Protein AF-A0A933NT75-F1 (afdb_monomer)

Nearest PDB structures (foldseek):
  6jm4-assembly2_D  TM=3.885E-01  e=1.418E+00  Homo sapiens
  6jm4-assembly1_A  TM=4.657E-01  e=5.102E+00  Homo sapiens
  7pub-assembly1_Cv  TM=2.374E-01  e=8.309E+00  Trypanosoma brucei brucei

Radius of gyration: 26.3 Å; Cα contacts (8 Å, |Δi|>4): 299; chains: 1; bounding box: 73×87×49 Å

Structure (mmCIF, N/CA/C/O backbone):
data_AF-A0A933NT75-F1
#
_entry.id   AF-A0A933NT75-F1
#
loop_
_atom_site.group_PDB
_atom_site.id
_atom_site.type_symbol
_atom_site.label_atom_id
_atom_site.label_alt_id
_atom_site.label_comp_id
_atom_site.label_asym_id
_atom_site.label_entity_id
_atom_site.label_seq_id
_atom_site.pdbx_PDB_ins_code
_atom_site.Cartn_x
_atom_site.Cartn_y
_atom_site.Cartn_z
_atom_site.occupancy
_atom_site.B_iso_or_equiv
_atom_site.auth_seq_id
_atom_site.auth_comp_id
_atom_site.auth_asym_id
_atom_site.auth_atom_id
_atom_site.pdbx_PDB_model_num
ATOM 1 N N . MET A 1 1 ? 6.850 37.555 -4.064 1.00 47.62 1 MET A N 1
ATOM 2 C CA . MET A 1 1 ? 5.989 37.705 -5.260 1.00 47.62 1 MET A CA 1
ATOM 3 C C . MET A 1 1 ? 6.692 37.072 -6.458 1.00 47.62 1 MET A C 1
ATOM 5 O O . MET A 1 1 ? 7.455 37.782 -7.092 1.00 47.62 1 MET A O 1
ATOM 9 N N . ALA A 1 2 ? 6.513 35.765 -6.709 1.00 51.69 2 ALA A N 1
ATOM 10 C CA . ALA A 1 2 ? 6.815 35.093 -7.996 1.00 51.69 2 ALA A CA 1
ATOM 11 C C . ALA A 1 2 ? 6.446 33.582 -8.007 1.00 51.69 2 ALA A C 1
ATOM 13 O O . ALA A 1 2 ? 7.071 32.813 -8.723 1.00 51.69 2 ALA A O 1
ATOM 14 N N . GLU A 1 3 ? 5.472 33.117 -7.212 1.00 50.66 3 GLU A N 1
ATOM 15 C CA . GLU A 1 3 ? 5.180 31.668 -7.097 1.00 50.66 3 GLU A CA 1
ATOM 16 C C . GLU A 1 3 ? 3.971 31.210 -7.937 1.00 50.66 3 GLU A C 1
ATOM 18 O O . GLU A 1 3 ? 3.755 30.022 -8.123 1.00 50.66 3 GLU A O 1
ATOM 23 N N . HIS A 1 4 ? 3.205 32.145 -8.513 1.00 52.88 4 HIS A N 1
ATOM 24 C CA . HIS A 1 4 ? 1.992 31.826 -9.284 1.00 52.88 4 HIS A CA 1
ATOM 25 C C . HIS A 1 4 ? 2.248 31.486 -10.771 1.00 52.88 4 HIS A C 1
ATOM 27 O O . HIS A 1 4 ? 1.366 30.943 -11.421 1.00 52.88 4 HIS A O 1
ATOM 33 N N . ASP A 1 5 ? 3.445 31.750 -11.311 1.00 65.62 5 ASP A N 1
ATOM 34 C CA . ASP A 1 5 ? 3.754 31.588 -12.752 1.00 65.62 5 ASP A CA 1
ATOM 35 C C . ASP A 1 5 ? 4.069 30.128 -13.148 1.00 65.62 5 ASP A C 1
ATOM 37 O O . ASP A 1 5 ? 3.905 29.707 -14.293 1.00 65.62 5 ASP A O 1
ATOM 41 N N . LEU A 1 6 ? 4.509 29.306 -12.192 1.00 63.06 6 LEU A N 1
ATOM 42 C CA . LEU A 1 6 ? 4.936 27.931 -12.473 1.00 63.06 6 LEU A CA 1
ATOM 43 C C . LEU A 1 6 ? 3.741 26.989 -12.685 1.00 63.06 6 LEU A C 1
ATOM 45 O O . LEU A 1 6 ? 3.793 26.099 -13.533 1.00 63.06 6 LEU A O 1
ATOM 49 N N . PHE A 1 7 ? 2.642 27.234 -11.969 1.00 57.09 7 PHE A N 1
ATOM 50 C CA . PHE A 1 7 ? 1.407 26.468 -12.117 1.00 57.09 7 PHE A CA 1
ATOM 51 C C . PHE A 1 7 ? 0.709 26.778 -13.451 1.00 57.09 7 PHE A C 1
ATOM 53 O O . PHE A 1 7 ? 0.237 25.871 -14.132 1.00 57.09 7 PHE A O 1
ATOM 60 N N . GLU A 1 8 ? 0.731 28.041 -13.882 1.00 65.69 8 GLU A N 1
ATOM 61 C CA . GLU A 1 8 ? 0.141 28.479 -15.154 1.00 65.69 8 GLU A CA 1
ATOM 62 C C . GLU A 1 8 ? 0.875 27.866 -16.365 1.00 65.69 8 GLU A C 1
ATOM 64 O O . GLU A 1 8 ? 0.249 27.421 -17.330 1.00 65.69 8 GLU A O 1
ATOM 69 N N . LYS A 1 9 ? 2.204 27.715 -16.270 1.00 65.44 9 LYS A N 1
ATOM 70 C CA . LYS A 1 9 ? 3.022 27.020 -17.280 1.00 65.44 9 LYS A CA 1
ATOM 71 C C . LYS A 1 9 ? 2.776 25.511 -17.342 1.00 65.44 9 LYS A C 1
ATOM 73 O O . LYS A 1 9 ? 2.830 24.944 -18.433 1.00 65.44 9 LYS A O 1
ATOM 78 N N . LEU A 1 10 ? 2.484 24.863 -16.213 1.00 59.94 10 LEU A N 1
ATOM 79 C CA . LEU A 1 10 ? 2.148 23.434 -16.180 1.00 59.94 10 LEU A CA 1
ATOM 80 C C . LEU A 1 10 ? 0.765 23.158 -16.789 1.00 59.94 10 LEU A C 1
ATOM 82 O O . LEU A 1 10 ? 0.621 22.210 -17.562 1.00 59.94 10 LEU A O 1
ATOM 86 N N . VAL A 1 11 ? -0.220 24.021 -16.524 1.00 67.25 11 VAL A N 1
ATOM 87 C CA . VAL A 1 11 ? -1.565 23.925 -17.121 1.00 67.25 11 VAL A CA 1
ATOM 88 C C . VAL A 1 11 ? -1.525 24.144 -18.640 1.00 67.25 11 VAL A C 1
ATOM 90 O O . VAL A 1 11 ? -2.218 23.450 -19.381 1.00 67.25 11 VAL A O 1
ATOM 93 N N . ALA A 1 12 ? -0.676 25.055 -19.127 1.00 70.06 12 ALA A N 1
ATOM 94 C CA . ALA A 1 12 ? -0.522 25.305 -20.562 1.00 70.06 12 ALA A CA 1
ATOM 95 C C . ALA A 1 12 ? 0.205 24.171 -21.319 1.00 70.06 12 ALA A C 1
ATOM 97 O O . ALA A 1 12 ? -0.039 23.981 -22.511 1.00 70.06 12 ALA A O 1
ATOM 98 N N . ALA A 1 13 ? 1.092 23.424 -20.651 1.00 68.75 13 ALA A N 1
ATOM 99 C CA . ALA A 1 13 ? 1.881 22.352 -21.267 1.00 68.75 13 ALA A CA 1
ATOM 100 C C . ALA A 1 13 ? 1.134 21.008 -21.358 1.00 68.75 13 ALA A C 1
ATOM 102 O O . ALA A 1 13 ? 1.415 20.219 -22.260 1.00 68.75 13 ALA A O 1
ATOM 103 N N . SER A 1 14 ? 0.166 20.773 -20.468 1.00 48.50 14 SER A N 1
ATOM 104 C CA . SER A 1 14 ? -0.718 19.603 -20.485 1.00 48.50 14 SER A CA 1
ATOM 105 C C . SER A 1 14 ? -2.167 20.046 -20.296 1.00 48.50 14 SER A C 1
ATOM 107 O O . SER A 1 14 ? -2.682 19.971 -19.178 1.00 48.50 14 SER A O 1
ATOM 109 N N . PRO A 1 15 ? -2.863 20.489 -21.361 1.00 47.81 15 PRO A N 1
ATOM 110 C CA . PRO A 1 15 ? -4.305 20.632 -21.297 1.00 47.81 15 PRO A CA 1
ATOM 111 C C . PRO A 1 15 ? -4.893 19.234 -21.109 1.00 47.81 15 PRO A C 1
ATOM 113 O O . PRO A 1 15 ? -5.066 18.471 -22.062 1.00 47.81 15 PRO A O 1
ATOM 116 N N . VAL A 1 16 ? -5.172 18.873 -19.858 1.00 49.38 16 VAL A N 1
ATOM 117 C CA . VAL A 1 16 ? -6.016 17.726 -19.562 1.00 49.38 16 VAL A CA 1
ATOM 118 C C . VAL A 1 16 ? -7.368 18.098 -20.153 1.00 49.38 16 VAL A C 1
ATOM 120 O O . VAL A 1 16 ? -8.042 18.999 -19.660 1.00 49.38 16 VAL A O 1
ATOM 123 N N . ARG A 1 17 ? -7.734 17.471 -21.275 1.00 39.28 17 ARG A N 1
ATOM 124 C CA . ARG A 1 17 ? -9.127 17.427 -21.713 1.00 39.28 17 ARG A CA 1
ATOM 125 C C . ARG A 1 17 ? -9.868 16.707 -20.599 1.00 39.28 17 ARG A C 1
ATOM 127 O O . ARG A 1 17 ? -9.898 15.479 -20.560 1.00 39.28 17 ARG A O 1
ATOM 134 N N . TRP A 1 18 ? -10.387 17.477 -19.653 1.00 44.88 18 TRP A N 1
ATOM 135 C CA . TRP A 1 18 ? -11.446 17.039 -18.762 1.00 44.88 18 TRP A CA 1
ATOM 136 C C . TRP A 1 18 ? -12.491 16.329 -19.624 1.00 44.88 18 TRP A C 1
ATOM 138 O O . TRP A 1 18 ? -12.690 16.709 -20.777 1.00 44.88 18 TRP A O 1
ATOM 148 N N . LEU A 1 19 ? -13.082 15.268 -19.082 1.00 41.81 19 LEU A N 1
ATOM 149 C CA . LEU A 1 19 ? -14.193 14.519 -19.661 1.00 41.81 19 LEU A CA 1
ATOM 150 C C . LEU A 1 19 ? -15.329 15.478 -20.048 1.00 41.81 19 LEU A C 1
ATOM 152 O O . LEU A 1 19 ? -16.250 15.724 -19.275 1.00 41.81 19 LEU A O 1
ATOM 156 N N . GLU A 1 20 ? -15.217 16.063 -21.232 1.00 39.75 20 GLU A N 1
ATOM 157 C CA . GLU A 1 20 ? -16.236 16.885 -21.850 1.00 39.75 20 GLU A CA 1
ATOM 158 C C . GLU A 1 20 ? -17.285 15.943 -22.419 1.00 39.75 20 GLU A C 1
ATOM 160 O O . GLU A 1 20 ? -17.001 15.106 -23.280 1.00 39.75 20 GLU A O 1
ATOM 165 N N . GLU A 1 21 ? -18.490 16.125 -21.889 1.00 42.78 21 GLU A N 1
ATOM 166 C CA . GLU A 1 21 ? -19.746 15.555 -22.335 1.00 42.78 21 GLU A CA 1
ATOM 167 C C . GLU A 1 21 ? -19.803 14.021 -22.290 1.00 42.78 21 GLU A C 1
ATOM 169 O O . GLU A 1 21 ? -19.407 13.311 -23.219 1.00 42.78 21 GLU A O 1
ATOM 174 N N . SER A 1 22 ? -20.417 13.512 -21.220 1.00 47.12 22 SER A N 1
ATOM 175 C CA . SER A 1 22 ? -21.207 12.283 -21.259 1.00 47.12 22 SER A CA 1
ATOM 176 C C . SER A 1 22 ? -22.012 12.258 -22.560 1.00 47.12 22 SER A C 1
ATOM 178 O O . SER A 1 22 ? -23.032 12.934 -22.719 1.00 47.12 22 SER A O 1
ATOM 180 N N . ARG A 1 23 ? -21.506 11.516 -23.550 1.00 46.84 23 ARG A N 1
ATOM 181 C CA . ARG A 1 23 ? -22.171 11.387 -24.839 1.00 46.84 23 ARG A CA 1
ATOM 182 C C . ARG A 1 23 ? -23.520 10.744 -24.567 1.00 46.84 23 ARG A C 1
ATOM 184 O O . ARG A 1 23 ? -23.586 9.646 -24.025 1.00 46.84 23 ARG A O 1
ATOM 191 N N . LEU A 1 24 ? -24.582 11.391 -25.037 1.00 50.56 24 LEU A N 1
ATOM 192 C CA . LEU A 1 24 ? -25.979 10.928 -25.041 1.00 50.56 24 LEU A CA 1
ATOM 193 C C . LEU A 1 24 ? -26.214 9.513 -25.643 1.00 50.56 24 LEU A C 1
ATOM 195 O O . LEU A 1 24 ? -27.358 9.085 -25.751 1.00 50.56 24 LEU A O 1
ATOM 199 N N . GLY A 1 25 ? -25.164 8.783 -26.040 1.00 53.81 25 GLY A N 1
ATOM 200 C CA . GLY A 1 25 ? -25.204 7.390 -26.487 1.00 53.81 25 GLY A CA 1
ATOM 201 C C . GLY A 1 25 ? -24.804 6.349 -25.431 1.00 53.81 25 GLY A C 1
ATOM 202 O O . GLY A 1 25 ? -25.175 5.188 -25.596 1.00 53.81 25 GLY A O 1
ATOM 203 N N . ASP A 1 26 ? -24.115 6.722 -24.345 1.00 55.06 26 ASP A N 1
ATOM 204 C CA . ASP A 1 26 ? -23.636 5.739 -23.351 1.00 55.06 26 ASP A CA 1
ATOM 205 C C . ASP A 1 26 ? -24.779 5.186 -22.483 1.00 55.06 26 ASP A C 1
ATOM 207 O O . ASP A 1 26 ? -24.813 3.994 -22.176 1.00 55.06 26 ASP A O 1
ATOM 211 N N . GLU A 1 27 ? -25.794 6.007 -22.198 1.00 58.91 27 GLU A N 1
ATOM 212 C CA . GLU A 1 27 ? -27.030 5.582 -21.520 1.00 58.91 27 GLU A CA 1
ATOM 213 C C . GLU A 1 27 ? -27.815 4.549 -22.353 1.00 58.91 27 GLU A C 1
ATOM 215 O O . GLU A 1 27 ? -28.350 3.580 -21.816 1.00 58.91 27 GLU A O 1
ATOM 220 N N . GLN A 1 28 ? -27.853 4.706 -23.683 1.00 58.94 28 GLN A N 1
ATOM 221 C CA . GLN A 1 28 ? -28.548 3.766 -24.576 1.00 58.94 28 GLN A CA 1
ATOM 222 C C . GLN A 1 28 ? -27.790 2.442 -24.711 1.00 58.94 28 GLN A C 1
ATOM 224 O O . GLN A 1 28 ? -28.406 1.383 -24.846 1.00 58.94 28 GLN A O 1
ATOM 229 N N . LEU A 1 29 ? -26.459 2.485 -24.630 1.00 64.12 29 LEU A N 1
ATOM 230 C CA . LEU A 1 29 ? -25.616 1.295 -24.677 1.00 64.12 29 LEU A CA 1
ATOM 231 C C . LEU A 1 29 ? -25.731 0.493 -23.369 1.00 64.12 29 LEU A C 1
ATOM 233 O O . LEU A 1 29 ? -25.902 -0.727 -23.418 1.00 64.12 29 LEU A O 1
ATOM 237 N N . LEU A 1 30 ? -25.782 1.176 -22.219 1.00 64.06 30 LEU A N 1
ATOM 238 C CA . LEU A 1 30 ? -26.095 0.574 -20.916 1.00 64.06 30 LEU A CA 1
ATOM 239 C C . LEU A 1 30 ? -27.516 -0.007 -20.864 1.00 64.06 30 LEU A C 1
ATOM 241 O O . LEU A 1 30 ? -27.688 -1.142 -20.418 1.00 64.06 30 LEU A O 1
ATOM 245 N N . ALA A 1 31 ? -28.520 0.704 -21.387 1.00 67.62 31 ALA A N 1
ATOM 246 C CA . ALA A 1 31 ? -29.886 0.183 -21.484 1.00 67.62 31 ALA A CA 1
ATOM 247 C C . ALA A 1 31 ? -29.956 -1.079 -22.364 1.00 67.62 31 ALA A C 1
ATOM 249 O O . ALA A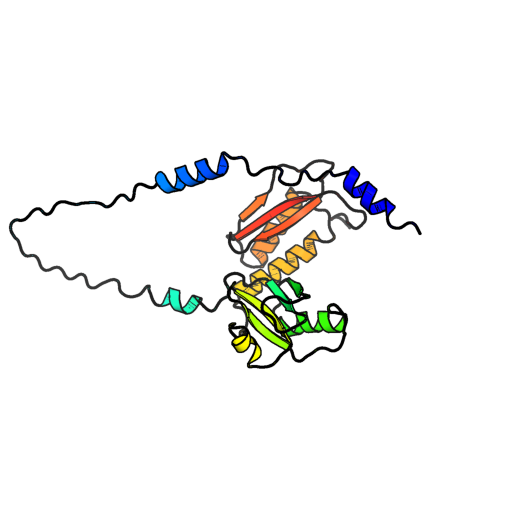 1 31 ? -30.594 -2.062 -21.984 1.00 67.62 31 ALA A O 1
ATOM 250 N N . SER A 1 32 ? -29.222 -1.104 -23.483 1.00 65.00 32 SER A N 1
ATOM 251 C CA . SER A 1 32 ? -29.163 -2.281 -24.356 1.00 65.00 32 SER A CA 1
ATOM 252 C C . SER A 1 32 ? -28.495 -3.489 -23.685 1.00 65.00 32 SER A C 1
ATOM 254 O O . SER A 1 32 ? -28.933 -4.619 -23.883 1.00 65.00 32 SER A O 1
ATOM 256 N N . LEU A 1 33 ? -27.488 -3.283 -22.830 1.00 61.47 33 LEU A N 1
ATOM 257 C CA . LEU A 1 33 ? -26.833 -4.371 -22.092 1.00 61.47 33 LEU A CA 1
ATOM 258 C C . LEU A 1 33 ? -27.725 -4.950 -20.984 1.00 61.47 33 LEU A C 1
ATOM 260 O O . LEU A 1 33 ? -27.658 -6.150 -20.716 1.00 61.47 33 LEU A O 1
ATOM 264 N N . ILE A 1 34 ? -28.592 -4.130 -20.383 1.00 69.06 34 ILE A N 1
ATOM 265 C CA . ILE A 1 34 ? -29.546 -4.574 -19.356 1.00 69.06 34 ILE A CA 1
ATOM 266 C C . ILE A 1 34 ? -30.739 -5.306 -19.993 1.00 69.06 34 ILE A C 1
ATOM 268 O O . ILE A 1 34 ? -31.174 -6.333 -19.468 1.00 69.06 34 ILE A O 1
ATOM 272 N N . GLU A 1 35 ? -31.241 -4.847 -21.145 1.00 61.34 35 GLU A N 1
ATOM 273 C CA . GLU A 1 35 ? -32.355 -5.510 -21.843 1.00 61.34 35 GLU A CA 1
ATOM 274 C C . GLU A 1 35 ? -31.943 -6.793 -22.583 1.00 61.34 35 GLU A C 1
ATOM 276 O O . GLU A 1 35 ? -32.755 -7.712 -22.709 1.00 61.34 35 GLU A O 1
ATOM 281 N N . THR A 1 36 ? -30.685 -6.923 -23.021 1.00 51.81 36 THR A N 1
ATOM 282 C CA . THR A 1 36 ? -30.222 -8.103 -23.784 1.00 51.81 36 THR A CA 1
ATOM 283 C C . THR A 1 36 ? -29.783 -9.273 -22.891 1.00 51.81 36 THR A C 1
ATOM 285 O O . THR A 1 36 ? -29.026 -10.141 -23.321 1.00 51.81 36 THR A O 1
ATOM 288 N N . SER A 1 37 ? -30.277 -9.353 -21.652 1.00 46.06 37 SER A N 1
ATOM 289 C CA . SER A 1 37 ? -30.091 -10.528 -20.794 1.00 46.06 37 SER A CA 1
ATOM 290 C C . SER A 1 37 ? -31.315 -11.453 -20.879 1.00 46.06 37 SER A C 1
ATOM 292 O O . SER A 1 37 ? -32.276 -11.289 -20.122 1.00 46.06 37 SER A O 1
ATOM 294 N N . PRO A 1 38 ? -31.344 -12.460 -21.776 1.00 44.62 38 PRO A N 1
ATOM 295 C CA . PRO A 1 38 ? -32.356 -13.495 -21.694 1.00 44.62 38 PRO A CA 1
ATOM 296 C C . PRO A 1 38 ? -32.065 -14.359 -20.465 1.00 44.62 38 PRO A C 1
ATOM 298 O O . PRO A 1 38 ? -31.209 -15.247 -20.485 1.00 44.62 38 PRO A O 1
ATOM 301 N N . ALA A 1 39 ? -32.836 -14.131 -19.400 1.00 47.56 39 ALA A N 1
ATOM 302 C CA . ALA A 1 39 ? -33.027 -15.090 -18.324 1.00 47.56 39 ALA A CA 1
ATOM 303 C C . ALA A 1 39 ? -33.581 -16.393 -18.924 1.00 47.56 39 ALA A C 1
ATOM 305 O O . ALA A 1 39 ? -34.789 -16.599 -19.060 1.00 47.56 39 ALA A O 1
ATOM 306 N N . THR A 1 40 ? -32.677 -17.281 -19.331 1.00 43.56 40 THR A N 1
ATOM 307 C CA . THR A 1 40 ? -33.024 -18.607 -19.831 1.00 43.56 40 THR A CA 1
ATOM 308 C C . THR A 1 40 ? -33.400 -19.465 -18.631 1.00 43.56 40 THR A C 1
ATOM 310 O O . THR A 1 40 ? -32.568 -20.124 -18.018 1.00 43.56 40 THR A O 1
ATOM 313 N N . SER A 1 41 ? -34.681 -19.431 -18.269 1.00 51.19 41 SER A N 1
ATOM 314 C CA . SER A 1 41 ? -35.287 -20.432 -17.396 1.00 51.19 41 SER A CA 1
ATOM 315 C C . SER A 1 41 ? -35.526 -21.706 -18.215 1.00 51.19 41 SER A C 1
ATOM 317 O O . SER A 1 41 ? -36.302 -21.667 -19.178 1.00 51.19 41 SER A O 1
ATOM 319 N N . PRO A 1 42 ? -34.918 -22.857 -17.877 1.00 47.25 42 PRO A N 1
ATOM 320 C CA . PRO A 1 42 ? -35.304 -24.106 -18.505 1.00 47.25 42 PRO A CA 1
ATOM 321 C C . PRO A 1 42 ? -36.673 -24.542 -17.961 1.00 47.25 42 PRO A C 1
ATOM 323 O O . PRO A 1 42 ? -36.790 -25.178 -16.915 1.00 47.25 42 PRO A O 1
ATOM 326 N N . ARG A 1 43 ? -37.738 -24.235 -18.712 1.00 46.59 43 ARG A N 1
ATOM 327 C CA . ARG A 1 43 ? -39.030 -24.928 -18.600 1.00 46.59 43 ARG A CA 1
ATOM 328 C C . ARG A 1 43 ? -38.876 -26.342 -19.158 1.00 46.59 43 ARG A C 1
ATOM 330 O O . ARG A 1 43 ? -39.094 -26.567 -20.347 1.00 46.59 43 ARG A O 1
ATOM 337 N N . VAL A 1 44 ? -38.539 -27.306 -18.306 1.00 45.59 44 VAL A N 1
ATOM 338 C CA . VAL A 1 44 ? -38.636 -28.726 -18.670 1.00 45.59 44 VAL A CA 1
ATOM 339 C C . VAL A 1 44 ? -40.009 -29.259 -18.261 1.00 45.59 44 VAL A C 1
ATOM 341 O O . VAL A 1 44 ? -40.417 -29.214 -17.104 1.00 45.59 44 VAL A O 1
ATOM 344 N N . ARG A 1 45 ? -40.739 -29.708 -19.286 1.00 47.53 45 ARG A N 1
ATOM 345 C CA . ARG A 1 45 ? -42.096 -30.259 -19.277 1.00 47.53 45 ARG A CA 1
ATOM 346 C C . ARG A 1 45 ? -42.298 -31.345 -18.221 1.00 47.53 45 ARG A C 1
ATOM 348 O O . ARG A 1 45 ? -41.578 -32.338 -18.186 1.00 47.53 45 ARG A O 1
ATOM 355 N N . ALA A 1 46 ? -43.396 -31.223 -17.480 1.00 45.88 46 ALA A N 1
ATOM 356 C CA . ALA A 1 46 ? -43.983 -32.311 -16.716 1.00 45.88 46 ALA A CA 1
ATOM 357 C C . ALA A 1 46 ? -44.517 -33.400 -17.665 1.00 45.88 46 ALA A C 1
ATOM 359 O O . ALA A 1 46 ? -45.572 -33.231 -18.277 1.00 45.88 46 ALA A O 1
ATOM 360 N N . HIS A 1 47 ? -43.815 -34.533 -17.763 1.00 45.22 47 HIS A N 1
ATOM 361 C CA . HIS A 1 47 ? -44.368 -35.760 -18.331 1.00 45.22 47 HIS A CA 1
ATOM 362 C C . HIS A 1 47 ? -44.650 -36.762 -17.212 1.00 45.22 47 HIS A C 1
ATOM 364 O O . HIS A 1 47 ? -43.772 -37.410 -16.650 1.00 45.22 47 HIS A O 1
ATOM 370 N N . ARG A 1 48 ? -45.933 -36.862 -16.879 1.00 45.78 48 ARG A N 1
ATOM 371 C CA . ARG A 1 48 ? -46.507 -37.884 -16.009 1.00 45.78 48 ARG A CA 1
ATOM 372 C C . ARG A 1 48 ? -46.585 -39.186 -16.814 1.00 45.78 48 ARG A C 1
ATOM 374 O O . ARG A 1 48 ? -47.279 -39.178 -17.831 1.00 45.78 48 ARG A O 1
ATOM 381 N N . ARG A 1 49 ? -45.938 -40.270 -16.348 1.00 47.28 49 ARG A N 1
ATOM 382 C CA . ARG A 1 49 ? -46.515 -41.627 -16.148 1.00 47.28 49 ARG A CA 1
ATOM 383 C C . ARG A 1 49 ? -45.453 -42.733 -15.953 1.00 47.28 49 ARG A C 1
ATOM 385 O O . ARG A 1 49 ? -44.615 -42.954 -16.810 1.00 47.28 49 ARG A O 1
ATOM 392 N N . HIS A 1 50 ? -45.646 -43.460 -14.846 1.00 41.03 50 HIS A N 1
ATOM 393 C CA . HIS A 1 50 ? -45.352 -44.878 -14.578 1.00 41.03 50 HIS A CA 1
ATOM 394 C C . HIS A 1 50 ? -43.899 -45.394 -14.577 1.00 41.03 50 HIS A C 1
ATOM 396 O O . HIS A 1 50 ? -43.409 -45.933 -15.555 1.00 41.03 50 HIS A O 1
ATOM 402 N N . GLY A 1 51 ? -43.306 -45.367 -13.377 1.00 47.88 51 GLY A N 1
ATOM 403 C CA . GLY A 1 51 ? -43.048 -46.576 -12.582 1.00 47.88 51 GLY A CA 1
ATOM 404 C C . GLY A 1 51 ? -41.922 -47.513 -13.015 1.00 47.88 51 GLY A C 1
ATOM 405 O O . GLY A 1 51 ? -42.151 -48.371 -13.852 1.00 47.88 51 GLY A O 1
ATOM 406 N N . TRP A 1 52 ? -40.804 -47.485 -12.281 1.00 38.66 52 TRP A N 1
ATOM 407 C CA . TRP A 1 52 ? -40.252 -48.683 -11.638 1.00 38.66 52 TRP A CA 1
ATOM 408 C C . TRP A 1 52 ? -39.217 -48.316 -10.565 1.00 38.66 52 TRP A C 1
ATOM 410 O O . TRP A 1 52 ? -38.505 -47.322 -10.667 1.00 38.66 52 TRP A O 1
ATOM 420 N N . VAL A 1 53 ? -39.209 -49.122 -9.509 1.00 47.81 53 VAL A N 1
ATOM 421 C CA . VAL A 1 53 ? -38.381 -49.049 -8.302 1.00 47.81 53 VAL A CA 1
ATOM 422 C C . VAL A 1 53 ? -36.964 -49.515 -8.615 1.00 47.81 53 VAL A C 1
ATOM 424 O O . VAL A 1 53 ? -36.838 -50.653 -9.045 1.00 47.81 53 VAL A O 1
ATOM 427 N N . ILE A 1 54 ? -35.927 -48.729 -8.290 1.00 47.03 54 ILE A N 1
ATOM 428 C CA . ILE A 1 54 ? -34.639 -49.256 -7.799 1.00 47.03 54 ILE A CA 1
ATOM 429 C C . ILE A 1 54 ? -34.087 -48.295 -6.741 1.00 47.03 54 ILE A C 1
ATOM 431 O O . ILE A 1 54 ? -33.791 -47.132 -7.006 1.00 47.03 54 ILE A O 1
ATOM 435 N N . ALA A 1 55 ? -33.975 -48.824 -5.525 1.00 47.66 55 ALA A N 1
ATOM 436 C CA . ALA A 1 55 ? -33.234 -48.258 -4.416 1.00 47.66 55 ALA A CA 1
ATOM 437 C C . ALA A 1 55 ? -31.741 -48.174 -4.770 1.00 47.66 55 ALA A C 1
ATOM 439 O O . ALA A 1 55 ? -31.134 -49.171 -5.149 1.00 47.66 55 ALA A O 1
ATOM 440 N N . GLY A 1 56 ? -31.148 -46.995 -4.614 1.00 39.78 56 GLY A N 1
ATOM 441 C CA . GLY A 1 56 ? -29.714 -46.782 -4.759 1.00 39.78 56 GLY A CA 1
ATOM 442 C C . GLY A 1 56 ? -29.299 -45.664 -3.824 1.00 39.78 56 GLY A C 1
ATOM 443 O O . GLY A 1 56 ? -29.647 -44.509 -4.040 1.00 39.78 56 GLY A O 1
ATOM 444 N N . ALA A 1 57 ? -28.627 -46.032 -2.739 1.00 49.97 57 ALA A N 1
ATOM 445 C CA . ALA A 1 57 ? -28.085 -45.109 -1.764 1.00 49.97 57 ALA A CA 1
ATOM 446 C C . ALA A 1 57 ? -27.092 -44.146 -2.429 1.00 49.97 57 ALA A C 1
ATOM 448 O O . ALA A 1 57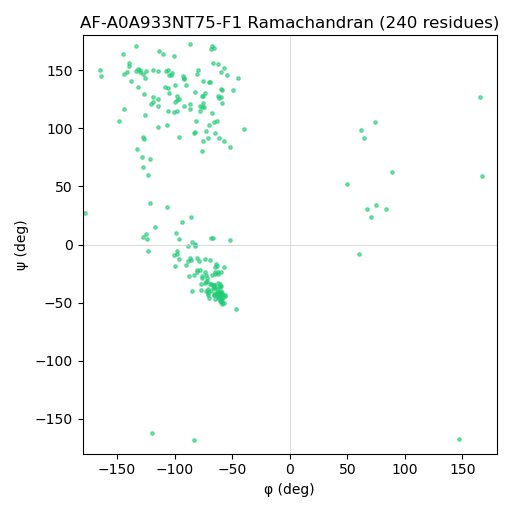 ? -26.071 -44.569 -2.962 1.00 49.97 57 ALA A O 1
ATOM 449 N N . SER A 1 58 ? -27.362 -42.849 -2.333 1.00 42.47 58 SER A N 1
ATOM 450 C CA . SER A 1 58 ? -26.374 -41.799 -2.569 1.00 42.47 58 SER A CA 1
ATOM 451 C C . SER A 1 58 ? -26.390 -40.858 -1.369 1.00 42.47 58 SER A C 1
ATOM 453 O O . SER A 1 58 ? -26.970 -39.776 -1.396 1.00 42.47 58 SER A O 1
ATOM 455 N N . VAL A 1 59 ? -25.794 -41.336 -0.273 1.00 51.28 59 VAL A N 1
ATOM 456 C CA . VAL A 1 59 ? -25.292 -40.481 0.804 1.00 51.28 59 VAL A CA 1
ATOM 457 C C . VAL A 1 59 ? -23.915 -40.020 0.358 1.00 51.28 59 VAL A C 1
ATOM 459 O O . VAL A 1 59 ? -22.944 -40.746 0.536 1.00 51.28 59 VAL A O 1
ATOM 462 N N . THR A 1 60 ? -23.830 -38.834 -0.231 1.00 50.31 60 THR A N 1
ATOM 463 C CA . THR A 1 60 ? -22.587 -38.061 -0.278 1.00 50.31 60 THR A CA 1
ATOM 464 C C . THR A 1 60 ? -22.881 -36.623 -0.681 1.00 50.31 60 THR A C 1
ATOM 466 O O . THR A 1 60 ? -23.798 -36.350 -1.446 1.00 50.31 60 THR A O 1
ATOM 469 N N . VAL A 1 61 ? -22.031 -35.728 -0.180 1.00 48.06 61 VAL A N 1
ATOM 470 C CA . VAL A 1 61 ? -21.986 -34.273 -0.390 1.00 48.06 61 VAL A CA 1
ATOM 471 C C . VAL A 1 61 ? -22.826 -33.444 0.585 1.00 48.06 61 VAL A C 1
ATOM 473 O O . VAL A 1 61 ? -23.685 -32.654 0.216 1.00 48.06 61 VAL A O 1
ATOM 476 N N . ILE A 1 62 ? -22.469 -33.529 1.864 1.00 50.31 62 ILE A N 1
ATOM 477 C CA . ILE A 1 62 ? -22.454 -32.342 2.724 1.00 50.31 62 ILE A CA 1
ATOM 478 C C . ILE A 1 62 ? -21.053 -32.296 3.321 1.00 50.31 62 ILE A C 1
ATOM 480 O O . ILE A 1 62 ? -20.718 -33.208 4.064 1.00 50.31 62 ILE A O 1
ATOM 484 N N . LEU A 1 63 ? -20.241 -31.304 2.926 1.00 44.22 63 LEU A N 1
ATOM 485 C CA . LEU A 1 63 ? -19.126 -30.694 3.685 1.00 44.22 63 LEU A CA 1
ATOM 486 C C . LEU A 1 63 ? -18.241 -29.822 2.765 1.00 44.22 63 LEU A C 1
ATOM 488 O O . LEU A 1 63 ? -17.045 -30.044 2.633 1.00 44.22 63 LEU A O 1
ATOM 492 N N . LEU A 1 64 ? -18.815 -28.799 2.124 1.00 47.16 64 LEU A N 1
ATOM 493 C CA . LEU A 1 64 ? -18.022 -27.703 1.529 1.00 47.16 64 LEU A CA 1
ATOM 494 C C . LEU A 1 64 ? -18.476 -26.305 1.985 1.00 47.16 64 LEU A C 1
ATOM 496 O O . LEU A 1 64 ? -17.950 -25.304 1.518 1.00 47.16 64 LEU A O 1
ATOM 500 N N . ALA A 1 65 ? -19.415 -26.206 2.933 1.00 44.06 65 ALA A N 1
ATOM 501 C CA . ALA A 1 65 ? -19.924 -24.912 3.401 1.00 44.06 65 ALA A CA 1
ATOM 502 C C . ALA A 1 65 ? -19.141 -24.319 4.590 1.00 44.06 65 ALA A C 1
ATOM 504 O O . ALA A 1 65 ? -19.230 -23.121 4.839 1.00 44.06 65 ALA A O 1
ATOM 505 N N . ALA A 1 66 ? -18.351 -25.120 5.317 1.00 43.12 66 ALA A N 1
ATOM 506 C CA . ALA A 1 66 ? -17.611 -24.631 6.487 1.00 43.12 66 ALA A CA 1
ATOM 507 C C . ALA A 1 66 ? -16.366 -23.804 6.110 1.00 43.12 66 ALA A C 1
ATOM 509 O O . ALA A 1 66 ? -15.996 -22.880 6.829 1.00 43.12 66 ALA A O 1
ATOM 510 N N . PHE A 1 67 ? -15.749 -24.081 4.957 1.00 43.31 67 PHE A N 1
ATOM 511 C CA . PHE A 1 67 ? -14.522 -23.397 4.529 1.00 43.31 67 PHE A CA 1
ATOM 512 C C . PHE A 1 67 ? -14.761 -21.942 4.087 1.00 43.31 67 PHE A C 1
ATOM 514 O O . PHE A 1 67 ? -13.870 -21.107 4.208 1.00 43.31 67 PHE A O 1
ATOM 521 N N . ALA A 1 68 ? -15.972 -21.621 3.620 1.00 42.25 68 ALA A N 1
ATOM 522 C CA . ALA A 1 68 ? -16.338 -20.270 3.190 1.00 42.25 68 ALA A CA 1
ATOM 523 C C . ALA A 1 68 ? -16.645 -19.319 4.361 1.00 42.25 68 ALA A C 1
ATOM 525 O O . ALA A 1 68 ? -16.562 -18.105 4.201 1.00 42.25 68 ALA A O 1
ATOM 526 N N . LEU A 1 69 ? -16.992 -19.848 5.540 1.00 44.12 69 LEU A N 1
ATOM 527 C CA . LEU A 1 69 ? -17.296 -19.031 6.719 1.00 44.12 69 LEU A CA 1
ATOM 528 C C . LEU A 1 69 ? -16.047 -18.695 7.544 1.00 44.12 69 LEU A C 1
ATOM 530 O O . LEU A 1 69 ? -16.013 -17.639 8.158 1.00 44.12 69 LEU A O 1
ATOM 534 N N . LEU A 1 70 ? -15.009 -19.537 7.502 1.00 46.78 70 LEU A N 1
ATOM 535 C CA . LEU A 1 70 ? -13.748 -19.319 8.229 1.00 46.78 70 LEU A CA 1
ATOM 536 C C . LEU A 1 70 ? -12.783 -18.339 7.536 1.00 46.78 70 LEU A C 1
ATOM 538 O O . LEU A 1 70 ? -11.814 -17.912 8.148 1.00 46.78 70 LEU A O 1
ATOM 542 N N . ARG A 1 71 ? -13.033 -17.969 6.271 1.00 45.78 71 ARG A N 1
ATOM 543 C CA . ARG A 1 71 ? -12.234 -16.979 5.519 1.00 45.78 71 ARG A CA 1
ATOM 544 C C . ARG A 1 71 ? -12.815 -15.560 5.533 1.00 45.78 71 ARG A C 1
ATOM 546 O O . ARG A 1 71 ? -12.281 -14.695 4.853 1.00 45.78 71 ARG A O 1
ATOM 553 N N . ARG A 1 72 ? -13.904 -15.307 6.269 1.00 46.34 72 ARG A N 1
ATOM 554 C CA . ARG A 1 72 ? -14.551 -13.981 6.303 1.00 46.34 72 ARG A CA 1
ATOM 555 C C . ARG A 1 72 ? -13.793 -12.918 7.100 1.00 46.34 72 ARG A C 1
ATOM 557 O O . ARG A 1 72 ? -14.125 -11.750 6.957 1.00 46.34 72 ARG A O 1
ATOM 564 N N . ASP A 1 73 ? -12.792 -13.311 7.883 1.00 45.91 73 ASP A N 1
ATOM 565 C CA . ASP A 1 73 ? -12.085 -12.388 8.779 1.00 45.91 73 ASP A CA 1
ATOM 566 C C . ASP A 1 73 ? -10.758 -11.861 8.204 1.00 45.91 73 ASP A C 1
ATOM 568 O O . ASP A 1 73 ? -10.136 -10.991 8.809 1.00 45.91 73 ASP A O 1
ATOM 572 N N . ALA A 1 74 ? -10.324 -12.355 7.037 1.00 46.81 74 ALA A N 1
ATOM 573 C CA . ALA A 1 74 ? -9.192 -11.780 6.316 1.00 46.81 74 ALA A CA 1
ATOM 574 C C . ALA A 1 74 ? -9.714 -10.634 5.429 1.00 46.81 74 ALA A C 1
ATOM 576 O O . ALA A 1 74 ? -10.601 -10.876 4.601 1.00 46.81 74 ALA A O 1
ATOM 577 N N . PRO A 1 75 ? -9.230 -9.391 5.599 1.00 49.38 75 PRO A N 1
ATOM 578 C CA . PRO A 1 75 ? -9.710 -8.268 4.811 1.00 49.38 75 PRO A CA 1
ATOM 579 C C . PRO A 1 75 ? -9.470 -8.546 3.316 1.00 49.38 75 PRO A C 1
ATOM 581 O O . PRO A 1 75 ? -8.361 -8.944 2.963 1.00 49.38 75 PRO A O 1
ATOM 584 N N . PRO A 1 76 ? -10.451 -8.337 2.414 1.00 48.03 76 PRO A N 1
ATOM 585 C CA . PRO A 1 76 ? -10.269 -8.541 0.970 1.00 48.03 76 PRO A CA 1
ATOM 586 C C . PRO A 1 76 ? -9.118 -7.710 0.379 1.00 48.03 76 PRO A C 1
ATOM 588 O O . PRO A 1 76 ? -8.589 -8.060 -0.672 1.00 48.03 76 PRO A O 1
ATOM 591 N N . LYS A 1 77 ? -8.695 -6.648 1.080 1.00 56.44 77 LYS A N 1
ATOM 592 C CA . LYS A 1 77 ? -7.535 -5.815 0.759 1.00 56.44 77 LYS A CA 1
ATOM 593 C C . LYS A 1 77 ? -6.544 -5.840 1.929 1.00 56.44 77 LYS A C 1
ATOM 595 O O . LYS A 1 77 ? -6.403 -4.836 2.626 1.00 56.44 77 LYS A O 1
ATOM 600 N N . PRO A 1 78 ? -5.802 -6.940 2.149 1.00 54.78 78 PRO A N 1
ATOM 601 C CA . PRO A 1 78 ? -4.940 -7.101 3.328 1.00 54.78 78 PRO A CA 1
ATOM 602 C C . PRO A 1 78 ? -3.721 -6.156 3.342 1.00 54.78 78 PRO A C 1
ATOM 604 O O . PRO A 1 78 ? -2.847 -6.271 4.193 1.00 54.78 78 PRO A O 1
ATOM 607 N N . ALA A 1 79 ? -3.622 -5.236 2.381 1.00 61.06 79 ALA A N 1
ATOM 608 C CA . ALA A 1 79 ? -2.355 -4.683 1.935 1.00 61.06 79 ALA A CA 1
ATOM 609 C C . ALA A 1 79 ? -2.253 -3.150 2.017 1.00 61.06 79 ALA A C 1
ATOM 611 O O . ALA A 1 79 ? -1.234 -2.599 1.593 1.00 61.06 79 ALA A O 1
ATOM 612 N N . HIS A 1 80 ? -3.257 -2.463 2.564 1.00 76.19 80 HIS A N 1
ATOM 613 C CA . HIS A 1 80 ? -3.212 -1.017 2.782 1.00 76.19 80 HIS A CA 1
ATOM 614 C C . HIS A 1 80 ? -3.527 -0.697 4.239 1.00 76.19 80 HIS A C 1
ATOM 616 O O . HIS A 1 80 ? -4.516 -1.183 4.794 1.00 76.19 80 HIS A O 1
ATOM 622 N N . ILE A 1 81 ? -2.663 0.111 4.847 1.00 89.44 81 ILE A N 1
ATOM 623 C CA . ILE A 1 81 ? -2.913 0.713 6.150 1.00 89.44 81 ILE A CA 1
ATOM 624 C C . ILE A 1 81 ? -3.259 2.167 5.882 1.00 89.44 81 ILE A C 1
ATOM 626 O O . ILE A 1 81 ? -2.526 2.847 5.170 1.00 89.44 81 ILE A O 1
ATOM 630 N N . SER A 1 82 ? -4.352 2.653 6.452 1.00 94.31 82 SER A N 1
ATOM 631 C CA . SER A 1 82 ? -4.666 4.078 6.422 1.00 94.31 82 SER A CA 1
ATOM 632 C C . SER A 1 82 ? -4.612 4.636 7.840 1.00 94.31 82 SER A C 1
ATOM 634 O O . SER A 1 82 ? -5.234 4.101 8.758 1.00 94.31 82 SER A O 1
ATOM 636 N N . CYS A 1 83 ? -3.814 5.679 8.036 1.00 96.50 83 CYS A N 1
ATOM 637 C CA . CYS A 1 83 ? -3.644 6.366 9.308 1.00 96.50 83 CYS A CA 1
ATOM 638 C C . CYS A 1 83 ? -4.504 7.631 9.300 1.00 96.50 83 CYS A C 1
ATOM 640 O O . CYS A 1 83 ? -4.333 8.474 8.421 1.00 96.50 83 CYS A O 1
ATOM 642 N N . TYR A 1 84 ? -5.409 7.772 10.266 1.00 97.06 84 TYR A N 1
ATOM 643 C CA . TYR A 1 84 ? -6.402 8.849 10.287 1.00 97.06 84 TYR A CA 1
ATOM 644 C C . TYR A 1 84 ? -5.994 9.925 11.299 1.00 97.06 84 TYR A C 1
ATOM 646 O O . TYR A 1 84 ? -5.461 9.600 12.368 1.00 97.06 84 TYR A O 1
ATOM 654 N N . SER A 1 85 ? -6.298 11.193 11.007 1.00 96.50 85 SER A N 1
ATOM 655 C CA . SER A 1 85 ? -6.141 12.288 11.976 1.00 96.50 85 SER A CA 1
ATOM 656 C C . SER A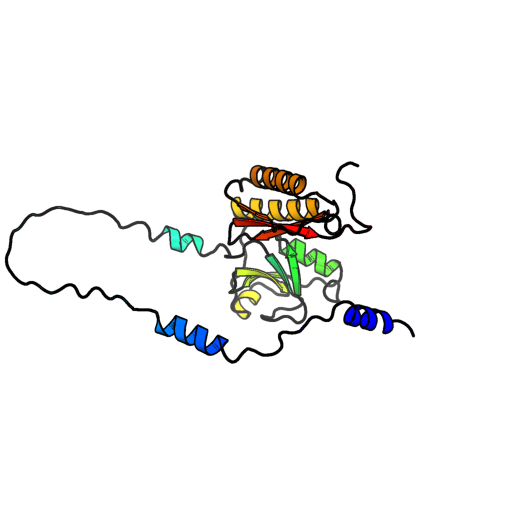 1 85 ? -7.205 12.279 13.079 1.00 96.50 85 SER A C 1
ATOM 658 O O . SER A 1 85 ? -6.946 12.762 14.181 1.00 96.50 85 SER A O 1
ATOM 660 N N . GLU A 1 86 ? -8.370 11.672 12.832 1.00 96.38 86 GLU A N 1
ATOM 661 C CA . GLU A 1 86 ? -9.475 11.566 13.789 1.00 96.38 86 GLU A CA 1
ATOM 662 C C . GLU A 1 86 ? -10.247 10.244 13.671 1.00 96.38 86 GLU A C 1
ATOM 664 O O . GLU A 1 86 ? -10.161 9.521 12.680 1.00 96.38 86 GLU A O 1
ATOM 669 N N . ALA A 1 87 ? -11.032 9.929 14.704 1.00 96.69 87 ALA A N 1
ATOM 670 C CA . ALA A 1 87 ? -11.991 8.830 14.678 1.00 96.69 87 ALA A CA 1
ATOM 671 C C . ALA A 1 87 ? -13.239 9.216 13.875 1.00 96.69 87 ALA A C 1
ATOM 673 O O . ALA A 1 87 ? -14.263 9.589 14.449 1.00 96.69 87 ALA A O 1
ATOM 674 N N . ALA A 1 88 ? -13.153 9.127 12.553 1.00 96.62 88 ALA A N 1
ATOM 675 C CA . ALA A 1 88 ? -14.269 9.377 11.652 1.00 96.62 88 ALA A CA 1
ATOM 676 C C . ALA A 1 88 ? -14.280 8.360 10.508 1.00 96.62 88 ALA A C 1
ATOM 678 O O . ALA A 1 88 ? -13.240 7.832 10.123 1.00 96.62 88 ALA A O 1
ATOM 679 N N . VAL A 1 89 ? -15.469 8.105 9.955 1.00 95.44 89 VAL A N 1
ATOM 680 C CA . VAL A 1 89 ? -15.611 7.289 8.739 1.00 95.44 89 VAL A CA 1
ATOM 681 C C . VAL A 1 89 ? -14.973 7.994 7.538 1.00 95.44 89 VAL A C 1
ATOM 683 O O . VAL A 1 89 ? -14.384 7.331 6.691 1.00 95.44 89 VAL A O 1
ATOM 686 N N . ASP A 1 90 ? -15.056 9.325 7.513 1.00 94.69 90 ASP A N 1
ATOM 687 C CA . ASP A 1 90 ? -14.471 10.210 6.505 1.00 94.69 90 ASP A CA 1
ATOM 688 C C . ASP A 1 90 ? -13.629 11.284 7.223 1.00 94.69 90 ASP A C 1
ATOM 690 O O . ASP A 1 90 ? -14.192 12.256 7.739 1.00 94.69 90 ASP A O 1
ATOM 694 N N . PRO A 1 91 ? -12.317 11.057 7.411 1.00 94.19 91 PRO A N 1
ATOM 695 C CA . PRO A 1 91 ? -11.448 11.968 8.141 1.00 94.19 91 PRO A CA 1
ATOM 696 C C . PRO A 1 91 ? -11.025 13.148 7.262 1.00 94.19 91 PRO A C 1
ATOM 698 O O . PRO A 1 91 ? -10.813 13.026 6.059 1.00 94.19 91 PRO A O 1
ATOM 701 N N . THR A 1 92 ? -10.786 14.284 7.901 1.00 94.81 92 THR A N 1
ATOM 702 C CA . THR A 1 92 ? -10.235 15.492 7.282 1.00 94.81 92 THR A CA 1
ATOM 703 C C . THR A 1 92 ? -8.864 15.216 6.668 1.00 94.81 92 THR A C 1
ATOM 705 O O . THR A 1 92 ? -8.577 15.668 5.558 1.00 94.81 92 THR A O 1
ATOM 708 N N . HIS A 1 93 ? -8.022 14.452 7.372 1.00 93.75 93 HIS A N 1
ATOM 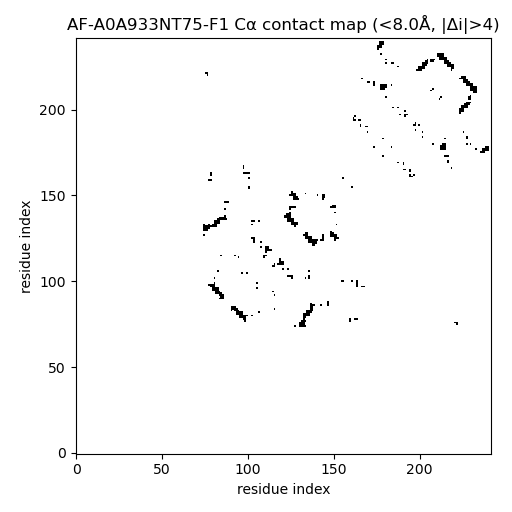709 C CA . HIS A 1 93 ? -6.722 14.019 6.880 1.00 93.75 93 HIS A CA 1
ATOM 710 C C . HIS A 1 93 ? -6.526 12.517 7.088 1.00 93.75 93 HIS A C 1
ATOM 712 O O . HIS A 1 93 ? -6.782 11.950 8.152 1.00 93.75 93 HIS A O 1
ATOM 718 N N . GLN A 1 94 ? -6.003 11.865 6.056 1.00 95.19 94 GLN A N 1
ATOM 719 C CA . GLN A 1 94 ? -5.552 10.487 6.143 1.00 95.19 94 GLN A CA 1
ATOM 720 C C . GLN A 1 94 ? -4.273 10.298 5.346 1.00 95.19 94 GLN A C 1
ATOM 722 O O . GLN A 1 94 ? -4.051 10.956 4.329 1.00 95.19 94 GLN A O 1
ATOM 727 N N . MET A 1 95 ? -3.440 9.385 5.827 1.00 93.12 95 MET A N 1
ATOM 728 C CA . MET A 1 95 ? -2.200 8.995 5.177 1.00 93.12 95 MET A CA 1
ATOM 729 C C . MET A 1 95 ? -2.263 7.511 4.871 1.00 93.12 95 MET A C 1
ATOM 731 O O . MET A 1 95 ? -2.393 6.687 5.776 1.00 93.12 95 MET A O 1
ATOM 735 N N . GLU A 1 96 ? -2.146 7.174 3.594 1.00 91.31 96 GLU A N 1
ATOM 736 C CA . GLU A 1 96 ? -2.023 5.789 3.172 1.00 91.31 96 GLU A CA 1
ATOM 737 C C . GLU A 1 96 ? -0.573 5.331 3.304 1.00 91.31 96 GLU A C 1
ATOM 739 O O . GLU A 1 96 ? 0.366 5.981 2.837 1.00 91.31 96 GLU A O 1
ATOM 744 N N . LEU A 1 97 ? -0.404 4.179 3.936 1.00 86.38 97 LEU A N 1
ATOM 745 C CA . LEU A 1 97 ? 0.854 3.473 4.052 1.00 86.38 97 LEU A CA 1
ATOM 746 C C . LEU A 1 97 ? 0.767 2.151 3.296 1.00 86.38 97 LEU A C 1
ATOM 748 O O . LEU A 1 97 ? -0.280 1.494 3.229 1.00 86.38 97 LEU A O 1
ATOM 752 N N . ALA A 1 98 ? 1.920 1.728 2.778 1.00 79.19 98 ALA A N 1
ATOM 753 C CA . ALA A 1 98 ? 2.111 0.324 2.464 1.00 79.19 98 ALA A CA 1
ATOM 754 C C . ALA A 1 98 ? 1.820 -0.504 3.723 1.00 79.19 98 ALA A C 1
ATOM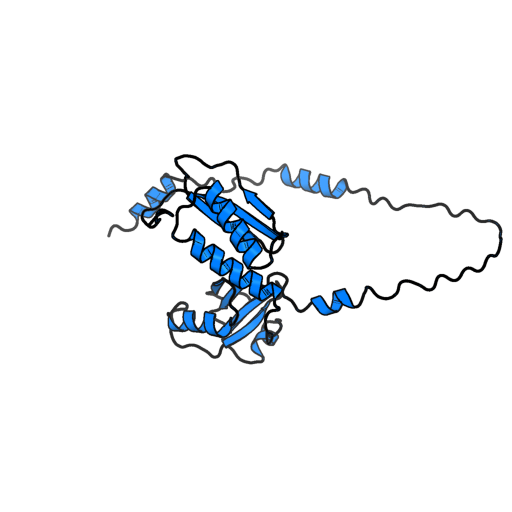 756 O O . ALA A 1 98 ? 2.070 -0.057 4.846 1.00 79.19 98 ALA A O 1
ATOM 757 N N . ALA A 1 99 ? 1.270 -1.702 3.540 1.00 77.12 99 ALA A N 1
ATOM 758 C CA . ALA A 1 99 ? 1.048 -2.579 4.673 1.00 77.12 99 ALA A CA 1
ATOM 759 C C . ALA A 1 99 ? 2.353 -2.875 5.432 1.00 77.12 99 ALA A C 1
ATOM 761 O O . ALA A 1 99 ? 3.453 -2.836 4.884 1.00 77.12 99 ALA A O 1
ATOM 762 N N . SER A 1 100 ? 2.193 -3.133 6.722 1.00 82.75 100 SER A N 1
ATOM 763 C CA . SER A 1 100 ? 3.236 -3.351 7.716 1.00 82.75 100 SER A CA 1
ATOM 764 C C . SER A 1 100 ? 2.721 -4.407 8.679 1.00 82.75 100 SER A C 1
ATOM 766 O O . SER A 1 100 ? 1.525 -4.425 8.974 1.00 82.75 100 SER A O 1
ATOM 768 N N . ASP A 1 101 ? 3.620 -5.235 9.207 1.00 82.88 101 ASP A N 1
ATOM 769 C CA . ASP A 1 101 ? 3.285 -6.234 10.226 1.00 82.88 101 ASP A CA 1
ATOM 770 C C . ASP A 1 101 ? 2.754 -5.601 11.523 1.00 82.88 101 ASP A C 1
ATOM 772 O O . ASP A 1 101 ? 2.006 -6.242 12.263 1.00 82.88 101 ASP A O 1
ATOM 776 N N . ASP A 1 102 ? 3.096 -4.332 11.780 1.00 88.12 102 ASP A N 1
ATOM 777 C CA . ASP A 1 102 ? 2.573 -3.542 12.895 1.00 88.12 102 ASP A CA 1
ATOM 778 C C . ASP A 1 102 ? 1.986 -2.206 12.396 1.00 88.12 102 ASP A C 1
ATOM 780 O O . ASP A 1 102 ? 2.689 -1.188 12.310 1.00 88.12 102 ASP A O 1
ATOM 784 N N . PRO A 1 103 ? 0.677 -2.178 12.076 1.00 91.56 103 PRO A N 1
ATOM 785 C CA . PRO A 1 103 ? -0.008 -0.960 11.657 1.00 91.56 103 PRO A CA 1
ATOM 786 C C . PRO A 1 103 ? 0.008 0.152 12.708 1.00 91.56 103 PRO A C 1
ATOM 788 O O . PRO A 1 103 ? 0.078 1.334 12.366 1.00 91.56 103 PRO A O 1
ATOM 791 N N . LEU A 1 104 ? -0.039 -0.204 13.996 1.00 94.12 104 LEU A N 1
ATOM 792 C CA . LEU A 1 104 ? -0.062 0.778 15.079 1.00 94.12 104 LEU A CA 1
ATOM 793 C C . LEU A 1 104 ? 1.291 1.474 15.220 1.00 94.12 104 LEU A C 1
ATOM 795 O O . LEU A 1 104 ? 1.322 2.688 15.438 1.00 94.12 104 LEU A O 1
ATOM 799 N N . ALA A 1 105 ? 2.393 0.731 15.110 1.00 94.12 105 ALA A N 1
ATOM 800 C CA . ALA A 1 105 ? 3.732 1.311 15.099 1.00 94.12 105 ALA A CA 1
ATOM 801 C C . ALA A 1 105 ? 3.944 2.201 13.867 1.00 94.12 105 ALA A C 1
ATOM 803 O O . ALA A 1 105 ? 4.346 3.353 14.025 1.00 94.12 105 ALA A O 1
ATOM 804 N N . ALA A 1 106 ? 3.576 1.724 12.674 1.00 92.75 106 ALA A N 1
ATOM 805 C CA . ALA A 1 106 ? 3.736 2.481 11.431 1.00 92.75 106 ALA A CA 1
ATOM 806 C C . ALA A 1 106 ? 2.981 3.825 11.461 1.00 92.75 106 ALA A C 1
ATOM 808 O O . ALA A 1 106 ? 3.549 4.880 11.174 1.00 92.75 106 ALA A O 1
ATOM 809 N N . CYS A 1 107 ? 1.717 3.829 11.897 1.00 95.69 107 CYS A N 1
ATOM 810 C CA . CYS A 1 107 ? 0.965 5.079 12.016 1.00 95.69 107 CYS A CA 1
ATOM 811 C C . CYS A 1 107 ? 1.480 5.975 13.147 1.00 95.69 107 CYS A C 1
ATOM 813 O O . CYS A 1 107 ? 1.476 7.198 13.010 1.00 95.69 107 CYS A O 1
ATOM 815 N N . ARG A 1 108 ? 1.964 5.405 14.258 1.00 96.38 108 ARG A N 1
ATOM 816 C CA . ARG A 1 108 ? 2.588 6.184 15.338 1.00 96.38 108 ARG A CA 1
ATOM 817 C C . ARG A 1 108 ? 3.806 6.961 14.843 1.00 96.38 108 ARG A C 1
ATOM 819 O O . ARG A 1 108 ? 3.974 8.110 15.243 1.00 96.38 108 ARG A O 1
ATOM 826 N N . GLU A 1 109 ? 4.628 6.368 13.984 1.00 95.44 109 GLU A N 1
ATOM 827 C CA . GLU A 1 109 ? 5.786 7.050 13.395 1.00 95.44 109 GLU A CA 1
ATOM 828 C C . GLU A 1 109 ? 5.371 8.259 12.547 1.00 95.44 109 GLU A C 1
ATOM 830 O O . GLU A 1 109 ? 5.974 9.325 12.683 1.00 95.44 109 GLU A O 1
ATOM 835 N N . LEU A 1 110 ? 4.294 8.147 11.758 1.00 95.00 110 LEU A N 1
ATOM 836 C CA . LEU A 1 110 ? 3.741 9.286 11.014 1.00 95.00 110 LEU A CA 1
ATOM 837 C C . LEU A 1 110 ? 3.269 10.420 11.931 1.00 95.00 110 LEU A C 1
ATOM 839 O O . LEU A 1 110 ? 3.546 11.590 11.659 1.00 95.00 110 LEU A O 1
ATOM 843 N N . TRP A 1 111 ? 2.590 10.085 13.031 1.00 95.94 111 TRP A N 1
ATOM 844 C CA . TRP A 1 111 ? 2.192 11.075 14.034 1.00 95.94 111 TRP A CA 1
ATOM 845 C C . TRP A 1 111 ? 3.414 11.786 14.627 1.00 95.94 111 TRP A C 1
ATOM 847 O O . TRP A 1 111 ? 3.461 13.013 14.647 1.00 95.94 111 TRP A O 1
ATOM 857 N N . VAL A 1 112 ? 4.450 11.044 15.029 1.00 96.25 112 VAL A N 1
ATOM 858 C CA . VAL A 1 112 ? 5.697 11.628 15.565 1.00 96.25 112 VAL A CA 1
ATOM 859 C C . VAL A 1 112 ? 6.402 12.517 14.534 1.00 96.25 112 VAL A C 1
ATOM 861 O O . VAL A 1 112 ? 6.962 13.558 14.893 1.00 96.25 112 VAL A O 1
ATOM 864 N N . ALA A 1 113 ? 6.351 12.144 13.253 1.00 94.50 113 ALA A N 1
ATOM 865 C CA . ALA A 1 113 ? 6.892 12.940 12.154 1.00 94.50 113 ALA A CA 1
ATOM 866 C C . ALA A 1 113 ? 6.098 14.236 11.891 1.00 94.50 113 ALA A C 1
ATOM 868 O O . ALA A 1 113 ? 6.611 15.137 11.225 1.00 94.50 113 ALA A O 1
ATOM 869 N N . GLY A 1 114 ? 4.893 14.370 12.455 1.00 94.44 114 GLY A N 1
ATOM 870 C CA . GLY A 1 114 ? 4.025 15.536 12.296 1.00 94.44 114 GLY A CA 1
ATOM 871 C C . GLY A 1 114 ? 3.178 15.499 11.028 1.00 94.44 114 GLY A C 1
ATOM 872 O O . GLY A 1 114 ? 2.874 16.554 10.484 1.00 94.44 114 GLY A O 1
ATOM 873 N N . ALA A 1 115 ? 2.805 14.308 10.548 1.00 93.50 115 ALA A N 1
ATOM 874 C CA . ALA A 1 115 ? 1.978 14.155 9.348 1.00 93.50 115 ALA A CA 1
ATOM 875 C C . ALA A 1 115 ? 0.552 14.733 9.486 1.00 93.50 115 ALA A C 1
ATOM 877 O O . ALA A 1 115 ? -0.109 14.943 8.476 1.00 93.50 115 ALA A O 1
ATOM 878 N N . PHE A 1 116 ? 0.085 14.990 10.714 1.00 92.69 116 PHE A N 1
ATOM 879 C CA . PHE A 1 116 ? -1.275 15.460 11.019 1.00 92.69 116 PHE A CA 1
ATOM 880 C C . PHE A 1 116 ? -1.281 16.805 11.762 1.00 92.69 116 PHE A C 1
ATOM 882 O O . PHE A 1 116 ? -2.068 17.001 12.686 1.00 92.69 116 PHE A O 1
ATOM 889 N N . ASP A 1 117 ? -0.343 17.700 11.428 1.00 86.38 117 ASP A N 1
ATOM 890 C CA . ASP A 1 117 ? -0.157 19.049 12.003 1.00 86.38 117 ASP A CA 1
ATOM 891 C C . ASP A 1 117 ? 0.122 19.122 13.520 1.00 86.38 117 ASP A C 1
ATOM 893 O O . ASP A 1 117 ? 0.510 20.170 14.041 1.00 86.38 117 ASP A O 1
ATOM 897 N N . ASN A 1 118 ? 0.018 17.999 14.232 1.00 83.38 118 ASN A N 1
ATOM 898 C CA . ASN A 1 118 ? 0.434 17.813 15.613 1.00 83.38 118 ASN A CA 1
ATOM 899 C C . ASN A 1 118 ? 1.355 16.586 15.735 1.00 83.38 118 ASN A C 1
ATOM 901 O O . ASN A 1 118 ? 1.202 15.599 15.017 1.00 83.38 118 ASN A O 1
ATOM 905 N N . ARG A 1 119 ? 2.315 16.653 16.665 1.00 89.88 119 ARG A N 1
ATOM 906 C CA . ARG A 1 119 ? 3.224 15.547 17.010 1.00 89.88 119 ARG A CA 1
ATOM 907 C C . ARG A 1 119 ? 2.788 14.757 18.239 1.00 89.88 119 ARG A C 1
ATOM 909 O O . ARG A 1 119 ? 3.392 13.726 18.537 1.00 89.88 119 ARG A O 1
ATOM 916 N N . ASP A 1 120 ? 1.768 15.221 18.961 1.00 92.94 120 ASP A N 1
ATOM 917 C CA . ASP A 1 120 ? 1.201 14.444 20.057 1.00 92.94 120 ASP A CA 1
ATOM 918 C C . ASP A 1 120 ? 0.511 13.210 19.488 1.00 92.94 120 ASP A C 1
ATOM 920 O O . ASP A 1 120 ? -0.502 13.307 18.800 1.00 92.94 120 ASP A O 1
ATOM 924 N N . VAL A 1 121 ? 1.062 12.036 19.786 1.00 95.88 121 VAL A N 1
ATOM 925 C CA . VAL A 1 121 ? 0.464 10.773 19.360 1.00 95.88 121 VAL A CA 1
ATOM 926 C C . VAL A 1 121 ? -0.717 10.465 20.284 1.00 95.88 121 VAL A C 1
ATOM 928 O O . VAL A 1 121 ? -0.496 10.194 21.473 1.00 95.88 121 VAL A O 1
ATOM 931 N N . PRO A 1 122 ? -1.965 10.445 19.785 1.00 95.62 122 PRO A N 1
ATOM 932 C CA . PRO A 1 122 ? -3.087 10.013 20.598 1.00 95.62 122 PRO A CA 1
ATOM 933 C C . PRO A 1 122 ? -2.967 8.518 20.913 1.00 95.62 122 PRO A C 1
ATOM 935 O O . PRO A 1 122 ? -2.153 7.776 20.355 1.00 95.62 122 PRO A O 1
ATOM 938 N N . ARG A 1 123 ? -3.827 8.025 21.805 1.00 97.00 123 ARG A N 1
ATOM 939 C CA . ARG A 1 123 ? -4.047 6.579 21.870 1.00 97.00 123 ARG A CA 1
ATOM 940 C C . ARG A 1 123 ? -4.575 6.138 20.502 1.00 97.00 123 ARG A C 1
ATOM 942 O O . ARG A 1 123 ? -5.530 6.730 20.025 1.00 97.00 123 ARG A O 1
ATOM 949 N N . LEU A 1 124 ? -3.948 5.142 19.884 1.00 96.75 124 LEU A N 1
ATOM 950 C CA . LEU A 1 124 ? -4.348 4.619 18.578 1.00 96.75 124 LEU A CA 1
ATOM 951 C C . LEU A 1 124 ? -5.043 3.265 18.731 1.00 96.75 124 LEU A C 1
ATOM 953 O O . LEU A 1 124 ? -4.744 2.494 19.650 1.00 96.75 124 LEU A O 1
ATOM 957 N N . THR A 1 125 ? -5.956 2.973 17.814 1.00 96.88 125 THR A N 1
ATOM 958 C CA . THR A 1 125 ? -6.658 1.696 17.694 1.00 96.88 125 THR A CA 1
ATOM 959 C C . THR A 1 125 ? -6.740 1.300 16.226 1.00 96.88 125 THR A C 1
ATOM 961 O O . THR A 1 125 ? -6.925 2.149 15.363 1.00 96.88 125 THR A O 1
ATOM 964 N N . SER A 1 126 ? -6.572 0.006 15.956 1.00 95.62 126 SER A N 1
ATOM 965 C CA . SER A 1 126 ? -6.647 -0.558 14.611 1.00 95.62 126 SER A CA 1
ATOM 966 C C . SER A 1 126 ? -8.035 -1.149 14.369 1.00 95.62 126 SER A C 1
ATOM 968 O O . SER A 1 126 ? -8.532 -1.947 15.174 1.00 95.62 126 SER A O 1
ATOM 970 N N . CYS A 1 127 ? -8.659 -0.750 13.270 1.00 95.12 127 CYS A N 1
ATOM 971 C CA . CYS A 1 127 ? -9.992 -1.149 12.849 1.00 95.12 127 CYS A CA 1
ATOM 972 C C . CYS A 1 127 ? -9.942 -1.739 11.437 1.00 95.12 127 CYS A C 1
ATOM 974 O O . CYS A 1 127 ? -9.139 -1.320 10.613 1.00 95.12 127 CYS A O 1
ATOM 976 N N . VAL A 1 128 ? -10.833 -2.681 11.142 1.00 92.81 128 VAL A N 1
ATOM 977 C CA . VAL A 1 128 ? -11.122 -3.147 9.785 1.00 92.81 128 VAL A CA 1
ATOM 978 C C . VAL A 1 128 ? -12.374 -2.422 9.309 1.00 92.81 128 VAL A C 1
ATOM 980 O O . VAL A 1 128 ? -13.450 -2.602 9.893 1.00 92.81 128 VAL A O 1
ATOM 983 N N . THR A 1 129 ? -12.225 -1.585 8.284 1.00 92.81 129 THR A N 1
ATOM 984 C CA . THR A 1 129 ? -13.343 -0.857 7.670 1.00 92.81 129 THR A CA 1
ATOM 985 C C . THR A 1 129 ? -14.285 -1.817 6.939 1.00 92.81 129 THR A C 1
ATOM 987 O O . THR A 1 129 ? -13.950 -2.974 6.681 1.00 92.81 129 THR A O 1
ATOM 990 N N . ASN A 1 130 ? -15.467 -1.332 6.549 1.00 89.00 130 ASN A N 1
ATOM 991 C CA . ASN A 1 130 ? -16.419 -2.127 5.763 1.00 89.00 130 ASN A CA 1
ATOM 992 C C . ASN A 1 130 ? -15.868 -2.541 4.387 1.00 89.00 130 ASN A C 1
ATOM 994 O O . ASN A 1 130 ? -16.269 -3.574 3.857 1.00 89.00 130 ASN A O 1
ATOM 998 N N . ASP A 1 131 ? -14.914 -1.776 3.851 1.00 83.44 131 ASP A N 1
ATOM 999 C CA . ASP A 1 131 ? -14.220 -2.074 2.593 1.00 83.44 131 ASP A CA 1
ATOM 1000 C C . ASP A 1 131 ? -13.020 -3.015 2.781 1.00 83.44 131 ASP A C 1
ATOM 1002 O O . ASP A 1 131 ? -12.304 -3.320 1.823 1.00 83.44 131 ASP A O 1
ATOM 1006 N N . GLY A 1 132 ? -12.781 -3.482 4.011 1.00 82.56 132 GLY A N 1
ATOM 1007 C CA . GLY A 1 132 ? -11.712 -4.423 4.310 1.00 82.56 132 GLY A CA 1
ATOM 1008 C C . GLY A 1 132 ? -10.322 -3.798 4.306 1.00 82.56 132 GLY A C 1
ATOM 1009 O O . GLY A 1 132 ? -9.374 -4.459 3.893 1.00 82.56 132 GLY A O 1
ATOM 1010 N N . ILE A 1 133 ? -10.194 -2.541 4.732 1.00 87.31 133 ILE A N 1
ATOM 1011 C CA . ILE A 1 133 ? -8.904 -1.859 4.909 1.00 87.31 133 ILE A CA 1
ATOM 1012 C C . ILE A 1 133 ? -8.593 -1.784 6.404 1.00 87.31 133 ILE A C 1
ATOM 1014 O O . ILE A 1 133 ? -9.504 -1.630 7.222 1.00 87.31 133 ILE A O 1
ATOM 1018 N N . ILE A 1 134 ? -7.312 -1.873 6.767 1.00 91.75 134 ILE A N 1
ATOM 1019 C CA . ILE A 1 134 ? -6.875 -1.614 8.140 1.00 91.75 134 ILE A CA 1
ATOM 1020 C C . ILE A 1 134 ? -6.744 -0.099 8.329 1.00 91.75 134 ILE A C 1
ATOM 1022 O O . ILE A 1 134 ? -5.805 0.525 7.837 1.00 91.75 134 ILE A O 1
ATOM 1026 N N . ALA A 1 135 ? -7.692 0.492 9.048 1.00 94.94 135 ALA A N 1
ATOM 1027 C CA . ALA A 1 135 ? -7.665 1.889 9.456 1.00 94.94 135 ALA A CA 1
ATOM 1028 C C . ALA A 1 135 ? -7.139 2.004 10.889 1.00 94.94 135 ALA A C 1
ATOM 1030 O O . ALA A 1 135 ? -7.691 1.410 11.817 1.00 94.94 135 ALA A O 1
ATOM 1031 N N . VAL A 1 136 ? -6.086 2.788 11.088 1.00 96.44 136 VAL A N 1
ATOM 1032 C CA . VAL A 1 136 ? -5.589 3.138 12.418 1.00 96.44 136 VAL A CA 1
ATOM 1033 C C . VAL A 1 136 ? -6.089 4.527 12.771 1.00 96.44 136 VAL A C 1
ATOM 1035 O O . VAL A 1 136 ? -5.698 5.521 12.157 1.00 96.44 136 VAL A O 1
ATOM 1038 N N . VAL A 1 137 ? -6.940 4.580 13.789 1.00 97.56 137 VAL A N 1
ATOM 1039 C CA . VAL A 1 137 ? -7.640 5.791 14.215 1.00 97.56 137 VAL A CA 1
ATOM 1040 C C . VAL A 1 137 ? -7.268 6.172 15.651 1.00 97.56 137 VAL A C 1
ATOM 1042 O O . VAL A 1 137 ? -6.984 5.291 16.474 1.00 97.56 137 VAL A O 1
ATOM 1045 N N . PRO A 1 138 ? -7.290 7.469 16.002 1.00 97.69 138 PRO A N 1
ATOM 1046 C CA . PRO A 1 138 ? -7.245 7.914 17.389 1.00 97.69 138 PRO A CA 1
ATOM 1047 C C . PRO A 1 138 ? -8.426 7.354 18.181 1.00 97.69 138 PRO A C 1
ATOM 1049 O O . PRO A 1 138 ? -9.558 7.431 17.732 1.00 97.69 138 PRO A O 1
ATOM 1052 N N . GLY A 1 139 ? -8.197 6.816 19.373 1.00 96.94 139 GLY A N 1
ATOM 1053 C CA . GLY A 1 139 ? -9.267 6.315 20.220 1.00 96.94 139 GLY A CA 1
ATOM 1054 C C . GLY A 1 139 ? -8.893 5.117 21.080 1.00 96.94 139 GLY A C 1
ATOM 1055 O O . GLY A 1 139 ? -7.726 4.776 21.294 1.00 96.94 139 GLY A O 1
ATOM 1056 N N . GLY A 1 140 ? -9.930 4.503 21.636 1.00 95.38 140 GLY A N 1
ATOM 1057 C CA . GLY A 1 140 ? -9.839 3.356 22.525 1.00 95.38 140 GLY A CA 1
ATOM 1058 C C . GLY A 1 140 ? -10.567 2.138 21.972 1.00 95.38 140 GLY A C 1
ATOM 1059 O O . GLY A 1 140 ? -10.899 2.047 20.798 1.00 95.38 140 GLY A O 1
ATOM 1060 N N . GLU A 1 141 ? -10.847 1.188 22.856 1.00 92.81 141 GLU A N 1
ATOM 1061 C CA . GLU A 1 141 ? -11.366 -0.127 22.466 1.00 92.81 141 GLU A CA 1
ATOM 1062 C C . GLU A 1 141 ? -12.760 -0.093 21.827 1.00 92.81 141 GLU A C 1
ATOM 1064 O O . GLU A 1 141 ? -13.093 -0.996 21.065 1.00 92.81 141 GLU A O 1
ATOM 1069 N N . GLN A 1 142 ? -13.562 0.931 22.133 1.00 96.56 142 GLN A N 1
ATOM 1070 C CA . GLN A 1 142 ? -14.920 1.098 21.604 1.00 96.56 142 GLN A CA 1
ATOM 1071 C C . GLN A 1 142 ? -14.959 1.868 20.279 1.00 96.56 142 GLN A C 1
ATOM 1073 O O . GLN A 1 142 ? -15.956 1.787 19.569 1.00 96.56 142 GLN A O 1
ATOM 1078 N N . THR A 1 143 ? -13.869 2.543 19.903 1.00 97.75 143 THR A N 1
ATOM 1079 C CA . THR A 1 143 ? -13.850 3.466 18.763 1.00 97.75 143 THR A CA 1
ATOM 1080 C C . THR A 1 143 ? -14.197 2.779 17.444 1.00 97.75 143 THR A C 1
ATOM 1082 O O . THR A 1 143 ? -14.992 3.313 16.681 1.00 97.75 143 THR A O 1
ATOM 1085 N N . CYS A 1 144 ? -13.695 1.564 17.184 1.00 97.31 144 CYS A N 1
ATOM 1086 C CA . CYS A 1 144 ? -14.083 0.846 15.964 1.00 97.31 144 CYS A CA 1
ATOM 1087 C C . CYS A 1 144 ? -15.592 0.570 15.926 1.00 97.31 144 CYS A C 1
ATOM 1089 O O . CYS A 1 144 ? -16.227 0.793 14.904 1.00 97.31 144 CYS A O 1
ATOM 1091 N N . ALA A 1 145 ? -16.179 0.136 17.046 1.00 96.94 145 ALA A N 1
ATOM 1092 C CA . ALA A 1 145 ? -17.602 -0.183 17.110 1.00 96.94 145 ALA A CA 1
ATOM 1093 C C . ALA A 1 145 ? -18.482 1.066 16.934 1.00 96.94 145 ALA A C 1
ATOM 1095 O O . ALA A 1 145 ? -19.512 0.995 16.268 1.00 96.94 145 ALA A O 1
ATOM 1096 N N . GLU A 1 146 ? -18.059 2.211 17.479 1.00 97.88 146 GLU A N 1
ATOM 1097 C CA . GLU A 1 146 ? -18.727 3.508 17.290 1.00 97.88 146 GLU A CA 1
ATOM 1098 C C . GLU A 1 146 ? -18.724 3.955 15.821 1.00 97.88 146 GLU A C 1
ATOM 1100 O O . GLU A 1 146 ? -19.699 4.541 15.355 1.00 97.88 146 GLU A O 1
ATOM 1105 N N . LEU A 1 147 ? -17.669 3.613 15.077 1.00 97.25 147 LEU A N 1
ATOM 1106 C CA . LEU A 1 147 ? -17.553 3.851 13.634 1.00 97.25 147 LEU A CA 1
ATOM 1107 C C . LEU A 1 147 ? -18.266 2.786 12.781 1.00 97.25 147 LEU A C 1
ATOM 1109 O O . LEU A 1 147 ? -18.252 2.864 11.554 1.00 97.25 147 LEU A O 1
ATOM 1113 N N . GLY A 1 148 ? -18.898 1.787 13.408 1.00 97.19 148 GLY A N 1
ATOM 1114 C CA . GLY A 1 148 ? -19.522 0.665 12.705 1.00 97.19 148 GLY A CA 1
ATOM 1115 C C . GLY A 1 148 ? -18.514 -0.295 12.065 1.00 97.19 148 GLY A C 1
ATOM 1116 O O . GLY A 1 148 ? -18.853 -0.988 11.111 1.00 97.19 148 GLY A O 1
ATOM 1117 N N . TRP A 1 149 ? -17.281 -0.326 12.569 1.00 96.44 149 TRP A N 1
ATOM 1118 C CA . TRP A 1 149 ? -16.171 -1.151 12.095 1.00 96.44 149 TRP A CA 1
ATOM 1119 C C . TRP A 1 149 ? -15.811 -2.252 13.092 1.00 96.44 149 TRP A C 1
ATOM 1121 O O . TRP A 1 149 ? -16.156 -2.211 14.276 1.00 96.44 149 TRP A O 1
ATOM 1131 N N . SER A 1 150 ? -15.058 -3.243 12.617 1.00 94.19 150 SER A N 1
ATOM 1132 C CA . SER A 1 150 ? -14.553 -4.323 13.470 1.00 94.19 150 SER A CA 1
ATOM 1133 C C . SER A 1 150 ? -13.174 -3.974 14.014 1.00 94.19 150 SER A C 1
ATOM 1135 O O . SER A 1 150 ? -12.362 -3.379 13.316 1.00 94.19 150 SER A O 1
ATOM 1137 N N . ARG A 1 151 ? -12.867 -4.345 15.260 1.00 93.81 151 ARG A N 1
ATOM 1138 C CA . ARG A 1 151 ? -11.518 -4.146 15.807 1.00 93.81 151 ARG A CA 1
ATOM 1139 C C . ARG A 1 151 ? -10.555 -5.157 15.192 1.00 93.81 151 ARG A C 1
ATOM 1141 O O . ARG A 1 151 ? -10.815 -6.357 15.240 1.00 93.81 151 ARG A O 1
ATOM 1148 N N . TRP A 1 152 ? -9.416 -4.684 14.697 1.00 90.06 152 TRP A N 1
ATOM 1149 C CA . TRP A 1 152 ? -8.321 -5.559 14.301 1.00 90.06 152 TRP A CA 1
ATOM 1150 C C . TRP A 1 152 ? -7.441 -5.858 15.519 1.00 90.06 152 TRP A C 1
ATOM 1152 O O . TRP A 1 152 ? -6.855 -4.961 16.127 1.00 90.06 152 TRP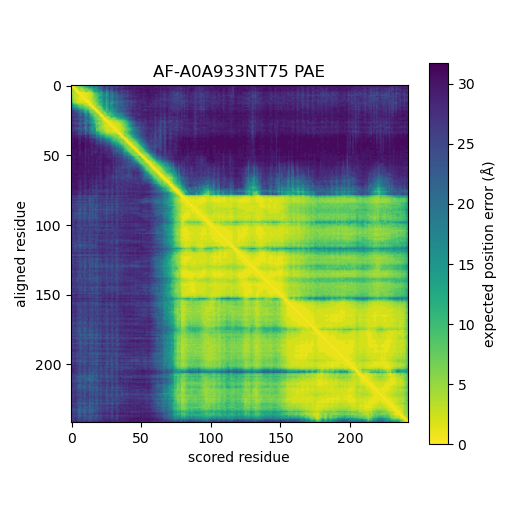 A O 1
ATOM 1162 N N . VAL A 1 153 ? -7.384 -7.131 15.903 1.00 82.94 153 VAL A N 1
ATOM 1163 C CA . VAL A 1 153 ? -6.531 -7.656 16.991 1.00 82.94 153 VAL A CA 1
ATOM 1164 C C . VAL A 1 153 ? -5.625 -8.791 16.508 1.00 82.94 153 VAL A C 1
ATOM 1166 O O . VAL A 1 153 ? -5.037 -9.507 17.315 1.00 82.94 153 VAL A O 1
ATOM 1169 N N . GLY A 1 154 ? -5.594 -9.009 15.194 1.00 78.50 154 GLY A N 1
ATOM 1170 C CA . GLY A 1 154 ? -4.980 -10.175 14.586 1.00 78.50 154 GLY A CA 1
ATOM 1171 C C . GLY A 1 154 ? -3.491 -10.004 14.326 1.00 78.50 154 GLY A C 1
ATOM 1172 O O . GLY A 1 154 ? -2.923 -8.924 14.442 1.00 78.50 154 GLY A O 1
ATOM 1173 N N . THR A 1 155 ? -2.881 -11.104 13.916 1.00 79.31 155 THR A N 1
ATOM 1174 C CA . THR A 1 155 ? -1.633 -11.103 13.158 1.00 79.31 155 THR A CA 1
ATOM 1175 C C . THR A 1 155 ? -1.964 -11.504 11.732 1.00 79.31 155 THR A C 1
ATOM 1177 O O . THR A 1 155 ? -2.868 -12.314 11.525 1.00 79.31 155 THR A O 1
ATOM 1180 N N . PHE A 1 156 ? -1.208 -11.003 10.764 1.00 82.62 156 PHE A N 1
ATOM 1181 C CA . PHE A 1 156 ? -1.315 -11.477 9.389 1.00 82.62 156 PHE A CA 1
ATOM 1182 C C . PHE A 1 156 ? -1.015 -12.983 9.302 1.00 82.62 156 PHE A C 1
ATOM 1184 O O . PHE A 1 156 ? -0.231 -13.533 10.086 1.00 82.62 156 PHE A O 1
ATOM 1191 N N . SER A 1 157 ? -1.647 -13.666 8.358 1.00 84.00 157 SER A N 1
ATOM 1192 C CA . SER A 1 157 ? -1.254 -15.005 7.917 1.00 84.00 157 SER A CA 1
ATOM 1193 C C . SER A 1 157 ? 0.122 -14.972 7.240 1.00 84.00 157 SER A C 1
ATOM 1195 O O . SER A 1 157 ? 0.679 -13.909 6.979 1.00 84.00 157 SER A O 1
ATOM 1197 N N . GLU A 1 158 ? 0.713 -16.139 6.988 1.00 86.12 158 GLU A N 1
ATOM 1198 C CA . GLU A 1 158 ? 2.005 -16.216 6.294 1.00 86.12 158 GLU A CA 1
ATOM 1199 C C . GLU A 1 158 ? 1.919 -15.660 4.870 1.00 86.12 158 GLU A C 1
ATOM 1201 O O . GLU A 1 158 ? 2.739 -14.825 4.501 1.00 86.12 158 GLU A O 1
ATOM 1206 N N . ASP A 1 159 ? 0.870 -16.023 4.130 1.00 85.94 159 ASP A N 1
ATOM 1207 C CA . ASP A 1 159 ? 0.613 -15.507 2.783 1.00 85.94 159 ASP A CA 1
ATOM 1208 C C . ASP A 1 159 ? 0.466 -13.975 2.778 1.00 85.94 159 ASP A C 1
ATOM 1210 O O . ASP A 1 159 ? 1.027 -13.290 1.923 1.00 85.94 159 ASP A O 1
ATOM 1214 N N . GLU A 1 160 ? -0.249 -13.414 3.761 1.00 84.88 160 GLU A N 1
ATOM 1215 C CA . GLU A 1 160 ? -0.397 -11.961 3.900 1.00 84.88 160 GLU A CA 1
ATOM 1216 C C . GLU A 1 160 ? 0.939 -11.286 4.232 1.00 84.88 160 GLU A C 1
ATOM 1218 O O . GLU A 1 160 ? 1.277 -10.286 3.603 1.00 84.88 160 GLU A O 1
ATOM 1223 N N . ARG A 1 161 ? 1.741 -11.846 5.147 1.00 86.88 161 ARG A N 1
ATOM 1224 C CA . ARG A 1 161 ? 3.088 -11.322 5.442 1.00 86.88 161 ARG A CA 1
ATOM 1225 C C . ARG A 1 161 ? 4.000 -11.355 4.220 1.00 86.88 161 ARG A C 1
ATOM 1227 O O . ARG A 1 161 ? 4.712 -10.387 3.966 1.00 86.88 161 ARG A O 1
ATOM 1234 N N . ASN A 1 162 ? 3.957 -12.435 3.443 1.00 90.62 162 ASN A N 1
ATOM 1235 C CA . ASN A 1 162 ? 4.742 -12.559 2.217 1.00 90.62 162 ASN A CA 1
ATOM 1236 C C . ASN A 1 162 ? 4.336 -11.500 1.189 1.00 90.62 162 ASN A C 1
ATOM 1238 O O . ASN A 1 162 ? 5.201 -10.859 0.596 1.00 90.62 162 ASN A O 1
ATOM 1242 N N . LEU A 1 163 ? 3.034 -11.243 1.030 1.00 88.62 163 LEU A N 1
ATOM 1243 C CA . LEU A 1 163 ? 2.544 -10.163 0.176 1.00 88.62 163 LEU A CA 1
ATOM 1244 C C . LEU A 1 163 ? 3.002 -8.779 0.668 1.00 88.62 163 LEU A C 1
ATOM 1246 O O . LEU A 1 163 ? 3.424 -7.947 -0.138 1.00 88.62 163 LEU A O 1
ATOM 1250 N N . ILE A 1 164 ? 2.929 -8.522 1.975 1.00 87.00 164 ILE A N 1
ATOM 1251 C CA . ILE A 1 164 ? 3.392 -7.269 2.590 1.00 87.00 164 ILE A CA 1
ATOM 1252 C C . ILE A 1 164 ? 4.882 -7.053 2.299 1.00 87.00 164 ILE A C 1
ATOM 1254 O O . ILE A 1 164 ? 5.270 -6.005 1.770 1.00 87.00 164 ILE A O 1
ATOM 1258 N N . ALA A 1 165 ? 5.704 -8.067 2.573 1.00 89.88 165 ALA A N 1
ATOM 1259 C CA . ALA A 1 165 ? 7.142 -8.026 2.343 1.00 89.88 165 ALA A CA 1
ATOM 1260 C C . ALA A 1 165 ? 7.483 -7.858 0.853 1.00 89.88 165 ALA A C 1
ATOM 1262 O O . ALA A 1 165 ? 8.317 -7.022 0.501 1.00 89.88 165 ALA A O 1
ATOM 1263 N N . PHE A 1 166 ? 6.775 -8.564 -0.033 1.00 92.94 166 PHE A N 1
ATOM 1264 C CA . PHE A 1 166 ? 6.913 -8.419 -1.479 1.00 92.94 166 PHE A CA 1
ATOM 1265 C C . PHE A 1 166 ? 6.637 -6.984 -1.950 1.00 92.94 166 PHE A C 1
ATOM 1267 O O . PHE A 1 166 ? 7.415 -6.433 -2.732 1.00 92.94 166 PHE A O 1
ATOM 1274 N N . ARG A 1 167 ? 5.569 -6.334 -1.463 1.00 89.25 167 ARG A N 1
ATOM 1275 C CA . ARG A 1 167 ? 5.256 -4.937 -1.827 1.00 89.25 167 ARG A CA 1
ATOM 1276 C C . ARG A 1 167 ? 6.344 -3.970 -1.368 1.00 89.25 167 ARG A C 1
ATOM 1278 O O . ARG A 1 167 ? 6.740 -3.099 -2.144 1.00 89.25 167 ARG A O 1
ATOM 1285 N N . ALA A 1 168 ? 6.853 -4.142 -0.149 1.00 87.12 168 ALA A N 1
ATOM 1286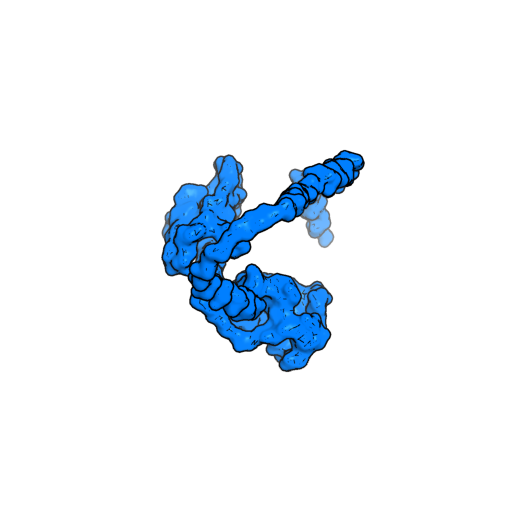 C CA . ALA A 1 168 ? 7.961 -3.337 0.361 1.00 87.12 168 ALA A CA 1
ATOM 1287 C C . ALA A 1 168 ? 9.234 -3.526 -0.488 1.00 87.12 168 ALA A C 1
ATOM 1289 O O . ALA A 1 168 ? 9.884 -2.547 -0.862 1.00 87.12 168 ALA A O 1
ATOM 1290 N N . ALA A 1 169 ? 9.552 -4.767 -0.869 1.00 92.00 169 ALA A N 1
ATOM 1291 C CA . ALA A 1 169 ? 10.689 -5.077 -1.732 1.00 92.00 169 ALA A CA 1
ATOM 1292 C C . ALA A 1 169 ? 10.529 -4.498 -3.148 1.00 92.00 169 ALA A C 1
ATOM 1294 O O . ALA A 1 169 ? 11.473 -3.916 -3.688 1.00 92.00 169 ALA A O 1
ATOM 1295 N N . MET A 1 170 ? 9.329 -4.582 -3.732 1.00 92.06 170 MET A N 1
ATOM 12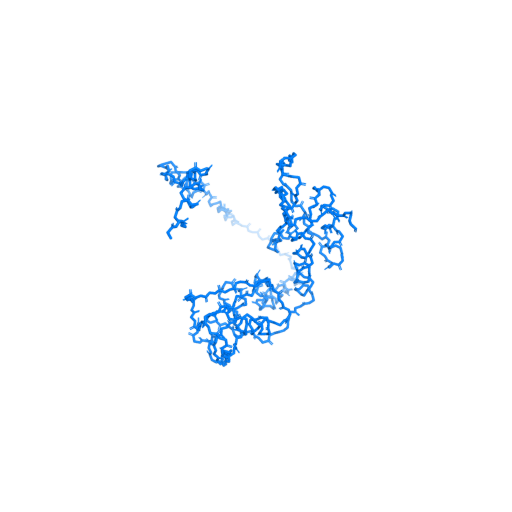96 C CA . MET A 1 170 ? 8.987 -3.933 -5.002 1.00 92.06 170 MET A CA 1
ATOM 1297 C C . MET A 1 170 ? 9.211 -2.421 -4.929 1.00 92.06 170 MET A C 1
ATOM 1299 O O . MET A 1 170 ? 9.915 -1.858 -5.770 1.00 92.06 170 MET A O 1
ATOM 1303 N N . GLN A 1 171 ? 8.671 -1.762 -3.901 1.00 88.75 171 GLN A N 1
ATOM 1304 C CA . GLN A 1 171 ? 8.855 -0.325 -3.711 1.00 88.75 171 GLN A CA 1
ATOM 1305 C C . GLN A 1 171 ? 10.341 0.028 -3.578 1.00 88.75 171 GLN A C 1
ATOM 1307 O O . GLN A 1 171 ? 10.826 0.895 -4.302 1.00 88.75 171 GLN A O 1
ATOM 1312 N N . SER A 1 172 ? 11.085 -0.679 -2.722 1.00 89.06 172 SER A N 1
ATOM 1313 C CA . SER A 1 172 ? 12.521 -0.441 -2.534 1.00 89.06 172 SER A CA 1
ATOM 1314 C C . SER A 1 172 ? 13.328 -0.655 -3.815 1.00 89.06 172 SER A C 1
ATOM 1316 O O . SER A 1 172 ? 14.288 0.071 -4.056 1.00 89.06 172 SER A O 1
ATOM 1318 N N . THR A 1 173 ? 12.950 -1.637 -4.635 1.00 90.12 173 THR A N 1
ATOM 1319 C CA . THR A 1 173 ? 13.652 -1.963 -5.882 1.00 90.12 173 THR A CA 1
ATOM 1320 C C . THR A 1 173 ? 13.440 -0.869 -6.927 1.00 90.12 173 THR A C 1
ATOM 1322 O O . THR A 1 173 ? 14.389 -0.422 -7.565 1.00 90.12 173 THR A O 1
ATOM 1325 N N . PHE A 1 174 ? 12.203 -0.402 -7.106 1.00 88.81 174 PHE A N 1
ATOM 1326 C CA . PHE A 1 174 ? 11.850 0.472 -8.230 1.00 88.81 174 PHE A CA 1
ATOM 1327 C C . PHE A 1 174 ? 11.863 1.975 -7.913 1.00 88.81 174 PHE A C 1
ATOM 1329 O O . PHE A 1 174 ? 11.838 2.776 -8.851 1.00 88.81 174 PHE A O 1
ATOM 1336 N N . VAL A 1 175 ? 11.926 2.382 -6.637 1.00 85.88 175 VAL A N 1
ATOM 1337 C CA . VAL A 1 175 ? 11.838 3.806 -6.251 1.00 85.88 175 VAL A CA 1
ATOM 1338 C C . VAL A 1 175 ? 13.033 4.644 -6.717 1.00 85.88 175 VAL A C 1
ATOM 1340 O O . VAL A 1 175 ? 12.850 5.808 -7.062 1.00 85.88 175 VAL A O 1
ATOM 1343 N N . ALA A 1 176 ? 14.241 4.073 -6.739 1.00 83.88 176 ALA A N 1
ATOM 1344 C CA . ALA A 1 176 ? 15.477 4.823 -6.992 1.00 83.88 176 ALA A CA 1
ATOM 1345 C C . ALA A 1 176 ? 16.295 4.304 -8.182 1.00 83.88 176 ALA A C 1
ATOM 1347 O O . ALA A 1 176 ? 17.309 4.903 -8.531 1.00 83.88 176 ALA A O 1
ATOM 1348 N N . THR A 1 177 ? 15.897 3.192 -8.802 1.00 90.94 177 THR A N 1
ATOM 1349 C CA . THR A 1 177 ? 16.695 2.544 -9.848 1.00 90.94 177 THR A CA 1
ATOM 1350 C C . THR A 1 177 ? 15.942 2.502 -11.170 1.00 90.94 177 THR A C 1
ATOM 1352 O O . THR A 1 177 ? 14.815 2.008 -11.265 1.00 90.94 177 THR A O 1
ATOM 1355 N N . CYS A 1 178 ? 16.590 2.994 -12.227 1.00 93.31 178 CYS A N 1
ATOM 1356 C CA . CYS A 1 178 ? 16.037 2.949 -13.576 1.00 93.31 178 CYS A CA 1
ATOM 1357 C C . CYS A 1 178 ? 16.286 1.577 -14.216 1.00 93.31 178 CYS A C 1
ATOM 1359 O O . CYS A 1 178 ? 17.341 1.316 -14.797 1.00 93.31 178 CYS A O 1
ATOM 1361 N N . TYR A 1 179 ? 15.293 0.693 -14.143 1.00 94.06 179 TYR A N 1
ATOM 1362 C CA . TYR A 1 179 ? 15.328 -0.597 -14.831 1.00 94.06 179 TYR A CA 1
ATOM 1363 C C . TYR A 1 179 ? 14.724 -0.522 -16.236 1.00 94.06 179 TYR A C 1
ATOM 1365 O O . TYR A 1 179 ? 13.640 0.031 -16.420 1.00 94.06 179 TYR A O 1
ATOM 1373 N N . SER A 1 180 ? 15.381 -1.166 -17.208 1.00 94.31 180 SER A N 1
ATOM 1374 C CA . SER A 1 180 ? 14.755 -1.512 -18.491 1.00 94.31 180 SER A CA 1
ATOM 1375 C C . SER A 1 180 ? 13.647 -2.547 -18.280 1.00 94.31 180 SER A C 1
ATOM 1377 O O . SER A 1 180 ? 13.747 -3.343 -17.345 1.00 94.31 180 SER A O 1
ATOM 1379 N N . GLN A 1 181 ? 12.669 -2.623 -19.189 1.00 93.94 181 GLN A N 1
ATOM 1380 C CA . GLN A 1 181 ? 11.566 -3.596 -19.124 1.00 93.94 181 GLN A CA 1
ATOM 1381 C C . GLN A 1 181 ? 12.053 -5.026 -18.829 1.00 93.94 181 GLN A C 1
ATOM 1383 O O . GLN A 1 181 ? 11.693 -5.623 -17.821 1.00 93.94 181 GLN A O 1
ATOM 1388 N N . SER A 1 182 ? 12.970 -5.554 -19.644 1.00 94.38 182 SER A N 1
ATOM 1389 C CA . SER A 1 182 ? 13.488 -6.923 -19.491 1.00 94.38 182 SER A CA 1
ATOM 1390 C C . SER A 1 182 ? 14.277 -7.165 -18.197 1.00 94.38 182 SER A C 1
ATOM 1392 O O . SER A 1 182 ? 14.426 -8.305 -17.749 1.00 94.38 182 SER A O 1
ATOM 1394 N N . THR A 1 183 ? 14.839 -6.117 -17.592 1.00 95.56 183 THR A N 1
ATOM 1395 C CA . THR A 1 183 ? 15.532 -6.233 -16.302 1.00 95.56 183 THR A CA 1
ATOM 1396 C C . THR A 1 183 ? 14.535 -6.144 -15.154 1.00 95.56 183 THR A C 1
ATOM 1398 O O . THR A 1 183 ? 14.635 -6.942 -14.227 1.00 95.56 183 THR A O 1
ATOM 1401 N N . ALA A 1 184 ? 13.542 -5.260 -15.263 1.00 94.88 184 ALA A N 1
ATOM 1402 C CA . ALA A 1 184 ? 12.433 -5.159 -14.327 1.00 94.88 184 ALA A CA 1
ATOM 1403 C C . ALA A 1 184 ? 11.640 -6.469 -14.254 1.00 94.88 184 ALA A C 1
ATOM 1405 O O . ALA A 1 184 ? 11.466 -7.000 -13.166 1.00 94.88 184 ALA A O 1
ATOM 1406 N N . GLU A 1 185 ? 11.253 -7.054 -15.391 1.00 96.19 185 GLU A N 1
ATOM 1407 C CA . GLU A 1 185 ? 10.542 -8.339 -15.428 1.00 96.19 185 GLU A CA 1
ATOM 1408 C C . GLU A 1 185 ? 11.315 -9.453 -14.715 1.00 96.19 185 GLU A C 1
ATOM 1410 O O . GLU A 1 185 ? 10.738 -10.227 -13.956 1.00 96.19 185 GLU A O 1
ATOM 1415 N N . ARG A 1 186 ? 12.635 -9.535 -14.930 1.00 97.00 186 ARG A N 1
ATOM 1416 C CA . ARG A 1 186 ? 13.477 -10.522 -14.239 1.00 97.00 186 ARG A CA 1
ATOM 1417 C C . ARG A 1 186 ? 13.539 -10.260 -12.739 1.00 97.00 186 ARG A C 1
ATOM 1419 O O . ARG A 1 186 ? 13.418 -11.213 -11.980 1.00 97.00 186 ARG A O 1
ATOM 1426 N N . ALA A 1 187 ? 13.699 -9.003 -12.325 1.00 96.12 187 ALA A N 1
ATOM 1427 C CA . ALA A 1 187 ? 13.696 -8.632 -10.912 1.00 96.12 187 ALA A CA 1
ATOM 1428 C C . ALA A 1 187 ? 12.361 -8.995 -10.242 1.00 96.12 187 ALA A C 1
ATOM 1430 O O . ALA A 1 187 ? 12.366 -9.636 -9.196 1.00 96.12 187 ALA A O 1
ATOM 1431 N N . VAL A 1 188 ? 11.228 -8.687 -10.885 1.00 97.19 188 VAL A N 1
ATOM 1432 C CA . VAL A 1 188 ? 9.896 -9.060 -10.388 1.00 97.19 188 VAL A CA 1
ATOM 1433 C C . VAL A 1 188 ? 9.745 -10.574 -10.279 1.00 97.19 188 VAL A C 1
ATOM 1435 O O . VAL A 1 188 ? 9.285 -11.039 -9.246 1.00 97.19 188 VAL A O 1
ATOM 1438 N N . ARG A 1 189 ? 10.154 -11.362 -11.285 1.00 97.94 189 ARG A N 1
ATOM 1439 C CA . ARG A 1 189 ? 10.080 -12.836 -11.195 1.00 97.94 189 ARG A CA 1
ATOM 1440 C C . ARG A 1 189 ? 10.898 -13.383 -10.029 1.00 97.94 189 ARG A C 1
ATOM 1442 O O . ARG A 1 189 ? 10.431 -14.286 -9.347 1.00 97.94 189 ARG A O 1
ATOM 1449 N N . THR A 1 190 ? 12.094 -12.841 -9.801 1.00 97.88 190 THR A N 1
ATOM 1450 C CA . THR A 1 190 ? 12.921 -13.225 -8.652 1.00 97.88 190 THR A CA 1
ATOM 1451 C C . THR A 1 190 ? 12.203 -12.926 -7.341 1.00 97.88 190 THR A C 1
ATOM 1453 O O . THR A 1 190 ? 12.101 -13.818 -6.506 1.00 97.88 190 THR A O 1
ATOM 1456 N N . LEU A 1 191 ? 11.656 -11.715 -7.188 1.00 97.19 191 LEU A N 1
ATOM 1457 C CA . LEU A 1 191 ? 10.917 -11.324 -5.987 1.00 97.19 191 LEU A CA 1
ATOM 1458 C C . LEU A 1 191 ? 9.667 -12.190 -5.784 1.00 97.19 191 LEU A C 1
ATOM 1460 O O . LEU A 1 191 ? 9.445 -12.689 -4.689 1.00 97.19 191 LEU A O 1
ATOM 1464 N N . LEU A 1 192 ? 8.870 -12.422 -6.831 1.00 97.38 192 LEU A N 1
ATOM 1465 C CA . LEU A 1 192 ? 7.690 -13.286 -6.742 1.00 97.38 192 LEU A CA 1
ATOM 1466 C C . LEU A 1 192 ? 8.063 -14.681 -6.231 1.00 97.38 192 LEU A C 1
ATOM 1468 O O . LEU A 1 192 ? 7.407 -15.186 -5.328 1.00 97.38 192 LEU A O 1
ATOM 1472 N N . SER A 1 193 ? 9.146 -15.267 -6.742 1.00 97.38 193 SER A N 1
ATOM 1473 C CA . SER A 1 193 ? 9.604 -16.583 -6.289 1.00 97.38 193 SER A CA 1
ATOM 1474 C C . SER A 1 193 ? 10.147 -16.566 -4.855 1.00 97.38 193 SER A C 1
ATOM 1476 O O . SER A 1 193 ? 9.850 -17.462 -4.068 1.00 97.38 193 SER A O 1
ATOM 1478 N N . GLU A 1 194 ? 10.889 -15.522 -4.474 1.00 97.50 194 GLU A N 1
ATOM 1479 C CA . GLU A 1 194 ? 11.425 -15.349 -3.115 1.00 97.50 194 GLU A CA 1
ATOM 1480 C C . GLU A 1 194 ? 10.322 -15.294 -2.047 1.00 97.50 194 GLU A C 1
ATOM 1482 O O . GLU A 1 194 ? 10.494 -15.840 -0.957 1.00 97.50 194 GLU A O 1
ATOM 1487 N N . TYR A 1 195 ? 9.175 -14.695 -2.376 1.00 96.25 195 TYR A N 1
ATOM 1488 C CA . TYR A 1 195 ? 8.030 -14.564 -1.471 1.00 96.25 195 TYR A CA 1
ATOM 1489 C C . TYR A 1 195 ? 6.931 -15.621 -1.697 1.00 96.25 195 TYR A C 1
ATOM 1491 O O . TYR A 1 195 ? 5.851 -15.506 -1.120 1.00 96.25 195 TYR A O 1
ATOM 1499 N N . GLY A 1 196 ? 7.177 -16.658 -2.509 1.00 96.12 196 GLY A N 1
ATOM 1500 C CA . GLY A 1 196 ? 6.217 -17.749 -2.740 1.00 96.12 196 GLY A CA 1
ATOM 1501 C C . GLY A 1 196 ? 4.948 -17.332 -3.497 1.00 96.12 196 GLY A C 1
ATOM 1502 O O . GLY A 1 196 ? 3.876 -17.892 -3.275 1.00 96.12 196 GLY A O 1
ATOM 1503 N N . LEU A 1 197 ? 5.063 -16.335 -4.373 1.00 95.88 197 LEU A N 1
ATOM 1504 C CA . LEU A 1 197 ? 4.001 -15.759 -5.205 1.00 95.88 197 LEU A CA 1
ATOM 1505 C C . LEU A 1 197 ? 4.153 -16.185 -6.683 1.00 95.88 197 LEU A C 1
ATOM 1507 O O . LEU A 1 197 ? 3.839 -15.422 -7.596 1.00 95.88 197 LEU A O 1
ATOM 1511 N N . ASP A 1 198 ? 4.665 -17.392 -6.945 1.00 95.75 198 ASP A N 1
ATOM 1512 C CA . ASP A 1 198 ? 5.005 -17.872 -8.297 1.00 95.75 198 ASP A CA 1
ATOM 1513 C C . ASP A 1 198 ? 3.798 -17.985 -9.252 1.00 95.75 198 ASP A C 1
ATOM 1515 O O . ASP A 1 198 ? 3.976 -18.052 -10.470 1.00 95.75 198 ASP A O 1
ATOM 1519 N N . ASP A 1 199 ? 2.570 -18.024 -8.725 1.00 95.44 199 ASP A N 1
ATOM 1520 C CA . ASP A 1 199 ? 1.333 -18.076 -9.514 1.00 95.44 199 ASP A CA 1
ATOM 1521 C C . ASP A 1 199 ? 0.859 -16.698 -10.012 1.00 95.44 199 ASP A C 1
ATOM 1523 O O . ASP A 1 199 ? -0.149 -16.615 -10.721 1.00 95.44 199 ASP A O 1
ATOM 1527 N N . TRP A 1 200 ? 1.574 -15.624 -9.667 1.00 97.06 200 TRP A N 1
ATOM 1528 C CA . TRP A 1 200 ? 1.229 -14.259 -10.054 1.00 97.06 200 TRP A CA 1
ATOM 1529 C C . TRP A 1 200 ? 1.666 -13.925 -11.476 1.00 97.06 200 TRP A C 1
ATOM 1531 O O . TRP A 1 200 ? 2.707 -14.357 -11.975 1.00 97.06 200 TRP A O 1
ATOM 1541 N N . GLN A 1 201 ? 0.867 -13.090 -12.132 1.00 97.38 201 GLN A N 1
ATOM 1542 C CA . GLN A 1 201 ? 1.120 -12.654 -13.499 1.00 97.38 201 GLN A CA 1
ATOM 1543 C C . GLN A 1 201 ? 1.911 -11.348 -13.522 1.00 97.38 201 GLN A C 1
ATOM 1545 O O . GLN A 1 201 ? 1.707 -10.465 -12.694 1.00 97.38 201 GLN A O 1
ATOM 1550 N N . ILE A 1 202 ? 2.786 -11.194 -14.515 1.00 97.00 202 ILE A N 1
ATOM 1551 C CA . ILE A 1 202 ? 3.441 -9.916 -14.804 1.00 97.00 202 ILE A CA 1
ATOM 1552 C C . ILE A 1 202 ? 2.792 -9.352 -16.062 1.00 97.00 202 ILE A C 1
ATOM 1554 O O . ILE A 1 202 ? 2.899 -9.952 -17.132 1.00 97.00 202 ILE A O 1
ATOM 1558 N N . ALA A 1 203 ? 2.117 -8.218 -15.920 1.00 94.44 203 ALA A N 1
ATOM 1559 C CA . ALA A 1 203 ? 1.515 -7.474 -17.013 1.00 94.44 203 ALA A CA 1
ATOM 1560 C C . ALA A 1 203 ? 2.429 -6.310 -17.414 1.00 94.44 203 ALA A C 1
ATOM 1562 O O . ALA A 1 203 ? 2.971 -5.609 -16.561 1.00 94.44 203 ALA A O 1
ATOM 1563 N N . THR A 1 204 ? 2.588 -6.088 -18.715 1.00 92.44 204 THR A N 1
ATOM 1564 C CA . THR A 1 204 ? 3.374 -4.984 -19.282 1.00 92.44 204 THR A CA 1
ATOM 1565 C C . THR A 1 204 ? 2.534 -4.258 -20.333 1.00 92.44 204 THR A C 1
ATOM 1567 O O . THR A 1 204 ? 1.714 -4.900 -20.989 1.00 92.44 204 THR A O 1
ATOM 1570 N N . ASN A 1 205 ? 2.713 -2.945 -20.516 1.00 80.88 205 ASN A N 1
ATOM 1571 C CA . ASN A 1 205 ? 2.174 -2.244 -21.695 1.00 80.88 205 ASN A CA 1
ATOM 1572 C C . ASN A 1 205 ? 3.116 -2.382 -22.917 1.00 80.88 205 ASN A C 1
ATOM 1574 O O . ASN A 1 205 ? 3.993 -3.229 -22.911 1.00 80.88 205 ASN A O 1
ATOM 1578 N N . ASP A 1 206 ? 2.936 -1.629 -24.002 1.00 73.88 206 ASP A N 1
ATOM 1579 C CA . ASP A 1 206 ? 3.848 -1.675 -25.171 1.00 73.88 206 ASP A CA 1
ATOM 1580 C C . ASP A 1 206 ? 4.557 -0.322 -25.402 1.00 73.88 206 ASP A C 1
ATOM 1582 O O . ASP A 1 206 ? 5.163 -0.076 -26.443 1.00 73.88 206 ASP A O 1
ATOM 1586 N N . ASP A 1 207 ? 4.526 0.572 -24.409 1.00 83.69 207 ASP A N 1
ATOM 1587 C CA . ASP A 1 207 ? 4.873 1.993 -24.576 1.00 83.69 207 ASP A CA 1
ATOM 1588 C C . ASP A 1 207 ? 6.343 2.331 -24.252 1.00 83.69 207 ASP A C 1
ATOM 1590 O O . ASP A 1 207 ? 6.699 3.489 -24.005 1.00 83.69 207 ASP A O 1
ATOM 1594 N N . TRP A 1 208 ? 7.234 1.336 -24.240 1.00 89.88 208 TRP A N 1
ATOM 1595 C CA . TRP A 1 208 ? 8.654 1.560 -23.959 1.00 89.88 208 TRP A CA 1
ATOM 1596 C C . TRP A 1 208 ? 9.366 2.218 -25.138 1.00 89.88 208 TRP A C 1
ATOM 1598 O O . TRP A 1 208 ? 9.494 1.666 -26.230 1.00 89.88 208 TRP A O 1
ATOM 1608 N N . THR A 1 209 ? 9.900 3.410 -24.892 1.00 91.19 209 THR A N 1
ATOM 1609 C CA . THR A 1 209 ? 10.652 4.189 -25.879 1.00 91.19 209 THR A CA 1
ATOM 1610 C C . THR A 1 209 ? 11.934 4.733 -25.262 1.00 91.19 209 THR A C 1
ATOM 1612 O O . THR A 1 209 ? 12.113 4.717 -24.047 1.00 91.19 209 THR A O 1
ATOM 1615 N N . ASN A 1 210 ? 12.816 5.307 -26.083 1.00 90.00 210 ASN A N 1
ATOM 1616 C CA . ASN A 1 210 ? 13.999 6.010 -25.574 1.00 90.00 210 ASN A CA 1
ATOM 1617 C C . ASN A 1 210 ? 13.646 7.194 -24.651 1.00 90.00 210 ASN A C 1
ATOM 1619 O O . ASN A 1 210 ? 14.471 7.582 -23.829 1.00 90.00 210 ASN A O 1
ATOM 1623 N N . ALA A 1 211 ? 12.439 7.764 -24.776 1.00 91.31 211 ALA A N 1
ATOM 1624 C CA . ALA A 1 211 ? 11.945 8.822 -23.894 1.00 91.31 211 ALA A CA 1
ATOM 1625 C C . ALA A 1 211 ? 11.389 8.282 -22.562 1.00 91.31 211 ALA A C 1
ATOM 1627 O O . ALA A 1 211 ? 11.361 9.010 -21.571 1.00 91.31 211 ALA A O 1
ATOM 1628 N N . LEU A 1 212 ? 10.998 7.003 -22.521 1.00 91.75 212 LEU A N 1
ATOM 1629 C CA . LEU A 1 212 ? 10.470 6.304 -21.346 1.00 91.75 212 LEU A CA 1
ATOM 1630 C C . LEU A 1 212 ? 11.315 5.051 -21.032 1.00 91.75 212 LEU A C 1
ATOM 1632 O O . LEU A 1 212 ? 10.807 3.930 -21.088 1.00 91.75 212 LEU A O 1
ATOM 1636 N N . PRO A 1 213 ? 12.628 5.202 -20.761 1.00 93.00 213 PRO A N 1
ATOM 1637 C CA . PRO A 1 213 ? 13.535 4.060 -20.674 1.00 93.00 213 PRO A CA 1
ATOM 1638 C C . PRO A 1 213 ? 13.443 3.303 -19.341 1.00 93.00 213 PRO A C 1
ATOM 1640 O O . PRO A 1 213 ? 13.998 2.208 -19.232 1.00 93.00 213 PRO A O 1
ATOM 1643 N N . CYS A 1 214 ? 12.807 3.890 -18.323 1.00 93.19 214 CYS A N 1
ATOM 1644 C CA . CYS A 1 214 ? 12.751 3.343 -16.972 1.00 93.19 214 CYS A CA 1
ATOM 1645 C C . CYS A 1 214 ? 11.410 2.650 -16.713 1.00 93.19 214 CYS A C 1
ATOM 1647 O O . CYS A 1 214 ? 10.425 2.887 -17.409 1.00 93.19 214 CYS A O 1
ATOM 1649 N N . THR A 1 215 ? 11.366 1.817 -15.676 1.00 94.06 215 THR A N 1
ATOM 1650 C CA . THR A 1 215 ? 10.164 1.070 -15.293 1.00 94.06 215 THR A CA 1
ATOM 1651 C C . THR A 1 215 ? 9.564 1.620 -13.998 1.00 94.06 215 THR A C 1
ATOM 1653 O O . THR A 1 215 ? 10.285 1.894 -13.036 1.00 94.06 215 THR A O 1
ATOM 1656 N N . ALA A 1 216 ? 8.245 1.785 -13.981 1.00 90.00 216 ALA A N 1
ATOM 1657 C CA . ALA A 1 216 ? 7.413 1.876 -12.787 1.00 90.00 216 ALA A CA 1
ATOM 1658 C C . ALA A 1 216 ? 6.712 0.530 -12.569 1.00 90.00 216 ALA A C 1
ATOM 1660 O O . ALA A 1 216 ? 6.387 -0.156 -13.538 1.00 90.00 216 ALA A O 1
ATOM 1661 N N . GLY A 1 217 ? 6.475 0.161 -11.313 1.00 90.06 217 GLY A N 1
ATOM 1662 C CA . GLY A 1 217 ? 5.786 -1.074 -10.952 1.00 90.06 217 GLY A CA 1
ATOM 1663 C C . GLY A 1 217 ? 4.600 -0.810 -10.032 1.00 90.06 217 GLY A C 1
ATOM 1664 O O . GLY A 1 217 ? 4.680 0.050 -9.156 1.00 90.06 217 GLY A O 1
ATOM 1665 N N . GLY A 1 218 ? 3.524 -1.567 -10.217 1.00 88.44 218 GLY A N 1
ATOM 1666 C CA . GLY A 1 218 ? 2.365 -1.620 -9.330 1.00 88.44 218 GLY A CA 1
ATOM 1667 C C . GLY A 1 218 ? 2.020 -3.067 -8.982 1.00 88.44 218 GLY A C 1
ATOM 1668 O O . GLY A 1 218 ? 2.268 -3.970 -9.776 1.00 88.44 218 GLY A O 1
ATOM 1669 N N . VAL A 1 219 ? 1.463 -3.285 -7.792 1.00 89.69 219 VAL A N 1
ATOM 1670 C CA . VAL A 1 219 ? 1.055 -4.611 -7.304 1.00 89.69 219 VAL A CA 1
ATOM 1671 C C . VAL A 1 219 ? -0.448 -4.603 -7.064 1.00 89.69 219 VAL A C 1
ATOM 1673 O O . VAL A 1 219 ? -0.918 -3.803 -6.246 1.00 89.69 219 VAL A O 1
ATOM 1676 N N . ASP A 1 220 ? -1.158 -5.512 -7.732 1.00 86.06 220 ASP A N 1
ATOM 1677 C CA . ASP A 1 220 ? -2.592 -5.758 -7.581 1.00 86.06 220 ASP A CA 1
ATOM 1678 C C . ASP A 1 220 ? -2.834 -7.162 -6.990 1.00 86.06 220 ASP A C 1
ATOM 1680 O O . ASP A 1 220 ? -2.763 -8.172 -7.699 1.00 86.06 220 ASP A O 1
ATOM 1684 N N . PRO A 1 221 ? -3.120 -7.244 -5.679 1.00 85.31 221 PRO A N 1
ATOM 1685 C CA . PRO A 1 221 ? -3.406 -8.509 -5.015 1.00 85.31 221 PRO A CA 1
ATOM 1686 C C . PRO A 1 221 ? -4.711 -9.178 -5.437 1.00 85.31 221 PRO A C 1
ATOM 1688 O O . PRO A 1 221 ? -4.810 -10.400 -5.332 1.00 85.31 221 PRO A O 1
ATOM 1691 N N . GLU A 1 222 ? -5.705 -8.416 -5.903 1.00 82.56 222 GLU A N 1
ATOM 1692 C CA . GLU A 1 222 ? -7.020 -8.966 -6.249 1.00 82.56 222 GLU A CA 1
ATOM 1693 C C . GLU A 1 222 ? -6.929 -9.807 -7.525 1.00 82.56 222 GLU A C 1
ATOM 1695 O O . GLU A 1 222 ? -7.449 -10.924 -7.584 1.00 82.56 222 GLU A O 1
ATOM 1700 N N . SER A 1 223 ? -6.205 -9.302 -8.527 1.00 86.94 223 SER A N 1
ATOM 1701 C CA . SER A 1 223 ? -5.946 -10.020 -9.780 1.00 86.94 223 SER A CA 1
ATOM 1702 C C . SER A 1 223 ? -4.698 -10.909 -9.745 1.00 86.94 223 SER A C 1
ATOM 1704 O O . SER A 1 223 ? -4.417 -11.589 -10.733 1.00 86.94 223 SER A O 1
ATOM 1706 N N . LYS A 1 224 ? -3.960 -10.927 -8.622 1.00 92.62 224 LYS A N 1
ATOM 1707 C CA . LYS A 1 224 ? -2.642 -11.572 -8.488 1.00 92.62 224 LYS A CA 1
ATOM 1708 C C . LYS A 1 224 ? -1.697 -11.159 -9.614 1.00 92.62 224 LYS A C 1
ATOM 1710 O O . LYS A 1 224 ? -1.131 -12.001 -10.320 1.00 92.62 224 LYS A O 1
ATOM 1715 N N . SER A 1 225 ? -1.561 -9.852 -9.816 1.00 94.31 225 SER A N 1
ATOM 1716 C CA . SER A 1 225 ? -0.742 -9.317 -10.895 1.00 94.31 225 SER A CA 1
ATOM 1717 C C . SER A 1 225 ? 0.214 -8.215 -10.451 1.00 94.31 225 SER A C 1
ATOM 1719 O O . SER A 1 225 ? -0.009 -7.480 -9.485 1.00 94.31 225 SER A O 1
ATOM 1721 N N . VAL A 1 226 ? 1.325 -8.126 -11.175 1.00 94.88 226 VAL A N 1
ATOM 1722 C CA . VAL A 1 226 ? 2.288 -7.032 -11.108 1.00 94.88 226 VAL A CA 1
ATOM 1723 C C . VAL A 1 226 ? 2.255 -6.317 -12.445 1.00 94.88 226 VAL A C 1
ATOM 1725 O O . VAL A 1 226 ? 2.578 -6.913 -13.471 1.00 94.88 226 VAL A O 1
ATOM 1728 N N . THR A 1 227 ? 1.902 -5.039 -12.436 1.00 93.94 227 THR A N 1
ATOM 1729 C CA . THR A 1 227 ? 1.896 -4.216 -13.645 1.00 93.94 227 THR A CA 1
ATOM 1730 C C . THR A 1 227 ? 3.201 -3.451 -13.732 1.00 93.94 227 THR A C 1
ATOM 1732 O O . THR A 1 227 ? 3.559 -2.719 -12.808 1.00 93.94 227 THR A O 1
ATOM 1735 N N . LEU A 1 228 ? 3.904 -3.596 -14.847 1.00 94.75 228 LEU A N 1
ATOM 1736 C CA . LEU A 1 228 ? 5.073 -2.802 -15.190 1.00 94.75 228 LEU A CA 1
ATOM 1737 C C . LEU A 1 228 ? 4.696 -1.805 -16.281 1.00 94.75 228 LEU A C 1
ATOM 1739 O O . LEU A 1 228 ? 4.042 -2.164 -17.259 1.00 94.75 228 LEU A O 1
ATOM 1743 N N . GLY A 1 229 ? 5.121 -0.559 -16.106 1.00 91.06 229 GLY A N 1
ATOM 1744 C CA . GLY A 1 229 ? 4.872 0.521 -17.052 1.00 91.06 229 GLY A CA 1
ATOM 1745 C C . GLY A 1 229 ? 6.126 1.335 -17.331 1.00 91.06 229 GLY A C 1
ATOM 1746 O O . GLY A 1 229 ? 6.995 1.484 -16.469 1.00 91.06 229 GLY A O 1
ATOM 1747 N N . ALA A 1 230 ? 6.222 1.874 -18.541 1.00 92.81 230 ALA A N 1
ATOM 1748 C CA . ALA A 1 230 ? 7.304 2.770 -18.923 1.00 92.81 230 ALA A CA 1
ATOM 1749 C C . ALA A 1 230 ? 7.183 4.137 -18.218 1.00 92.81 230 ALA A C 1
ATOM 1751 O O . ALA A 1 230 ? 6.092 4.698 -18.101 1.00 92.81 230 ALA A O 1
ATOM 1752 N N . ARG A 1 231 ? 8.309 4.704 -17.777 1.00 91.75 231 ARG A N 1
ATOM 1753 C CA . ARG A 1 231 ? 8.395 6.061 -17.212 1.00 91.75 231 ARG A CA 1
ATOM 1754 C C . ARG A 1 231 ? 9.658 6.792 -17.689 1.00 91.75 231 ARG A C 1
ATOM 1756 O O . ARG A 1 231 ? 10.651 6.137 -18.032 1.00 91.75 231 ARG A O 1
ATOM 1763 N N . PRO A 1 232 ? 9.673 8.138 -17.680 1.00 90.75 232 PRO A N 1
ATOM 1764 C CA . PRO A 1 232 ? 10.887 8.902 -17.945 1.00 90.75 232 PRO A CA 1
ATOM 1765 C C . PRO A 1 232 ? 11.975 8.627 -16.898 1.00 90.75 232 PRO A C 1
ATOM 1767 O O . PRO A 1 232 ? 11.681 8.288 -15.746 1.00 90.75 232 PRO A O 1
ATOM 1770 N N . ARG A 1 233 ? 13.235 8.834 -17.293 1.00 93.00 233 ARG A N 1
ATOM 1771 C CA . ARG A 1 233 ? 14.354 8.935 -16.347 1.00 93.00 233 ARG A CA 1
ATOM 1772 C C . ARG A 1 233 ? 14.310 10.295 -15.649 1.00 9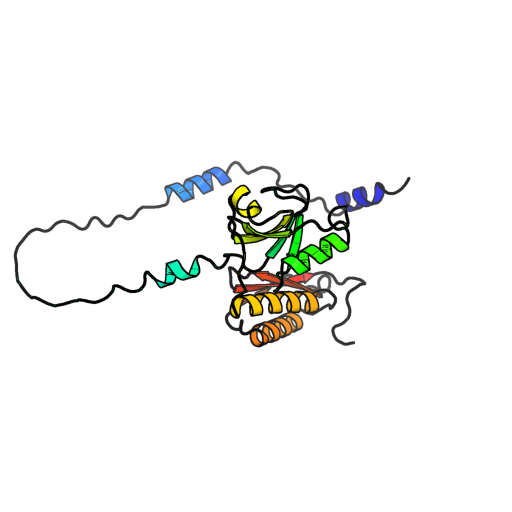3.00 233 ARG A C 1
ATOM 1774 O O . ARG A 1 233 ? 14.053 11.313 -16.287 1.00 93.00 233 ARG A O 1
ATOM 1781 N N . THR A 1 234 ? 14.607 10.299 -14.360 1.00 90.75 234 THR A N 1
ATOM 1782 C CA . THR A 1 234 ? 14.741 11.484 -13.510 1.00 90.75 234 THR A CA 1
ATOM 1783 C C . THR A 1 234 ? 16.185 11.654 -13.042 1.00 90.75 234 THR A C 1
ATOM 1785 O O . THR A 1 234 ? 17.002 10.741 -13.156 1.00 90.75 234 THR A O 1
ATOM 1788 N N . ASP A 1 235 ? 16.508 12.826 -12.505 1.00 89.38 235 ASP A N 1
ATOM 1789 C CA . ASP A 1 235 ? 17.807 13.139 -11.898 1.00 89.38 235 ASP A CA 1
ATOM 1790 C C . ASP A 1 235 ? 18.104 12.321 -10.628 1.00 89.38 235 ASP A C 1
ATOM 1792 O O . ASP A 1 235 ? 19.261 12.187 -10.237 1.00 89.38 235 ASP A O 1
ATOM 1796 N N . LYS A 1 236 ? 17.068 11.749 -10.004 1.00 85.88 236 LYS A N 1
ATOM 1797 C CA . LYS A 1 236 ? 17.168 10.892 -8.814 1.00 85.88 236 LYS A CA 1
ATOM 1798 C C . LYS A 1 236 ? 17.415 9.419 -9.135 1.00 85.88 236 LYS A C 1
ATOM 1800 O O . LYS A 1 236 ? 17.689 8.647 -8.220 1.00 85.88 236 LYS A O 1
ATOM 1805 N N . ASP A 1 237 ? 17.287 9.022 -10.400 1.00 87.25 237 ASP A N 1
ATOM 1806 C CA . ASP A 1 237 ? 17.457 7.630 -10.798 1.00 87.25 237 ASP A CA 1
ATOM 1807 C C . ASP A 1 237 ? 18.935 7.236 -10.839 1.00 87.25 237 ASP A C 1
ATOM 1809 O O . ASP A 1 237 ? 19.748 7.851 -11.531 1.00 87.25 237 ASP A O 1
ATOM 1813 N N . VAL A 1 238 ? 19.258 6.142 -10.159 1.00 85.31 238 VAL A N 1
ATOM 1814 C CA . VAL A 1 238 ? 20.562 5.484 -10.227 1.00 85.31 238 VAL A CA 1
ATOM 1815 C C . VAL A 1 238 ? 20.523 4.404 -11.307 1.00 85.31 238 VAL A C 1
ATOM 1817 O O . VAL A 1 238 ? 19.514 3.712 -11.495 1.00 85.31 238 VAL A O 1
ATOM 1820 N N . ASP A 1 239 ? 21.631 4.248 -12.029 1.00 81.25 239 ASP A N 1
ATOM 1821 C CA . ASP A 1 239 ? 21.787 3.135 -12.956 1.00 81.25 239 ASP A CA 1
ATOM 1822 C C . ASP A 1 239 ? 21.907 1.812 -12.185 1.00 81.25 239 ASP A C 1
ATOM 1824 O O . ASP A 1 239 ? 22.641 1.737 -11.202 1.00 81.25 239 ASP A O 1
ATOM 1828 N N . PRO A 1 240 ? 21.279 0.719 -12.653 1.00 73.06 240 PRO A N 1
ATOM 1829 C CA . PRO A 1 240 ? 21.324 -0.590 -11.991 1.00 73.06 240 PRO A CA 1
ATOM 1830 C C . PRO A 1 240 ? 22.722 -1.244 -11.991 1.00 73.06 240 PRO A C 1
ATOM 1832 O O . PRO A 1 240 ? 22.866 -2.401 -11.605 1.00 73.06 240 PRO A O 1
ATOM 1835 N N . LYS A 1 241 ? 23.749 -0.528 -12.467 1.00 60.50 241 LYS A N 1
ATOM 1836 C CA . LYS A 1 241 ? 25.161 -0.915 -12.476 1.00 60.50 241 LYS A CA 1
ATOM 1837 C C . LYS A 1 241 ? 26.003 0.195 -11.838 1.00 60.50 241 LYS A C 1
ATOM 1839 O O . LYS A 1 241 ? 26.766 0.866 -12.532 1.00 60.50 241 LYS A O 1
ATOM 1844 N N . GLY A 1 242 ? 25.810 0.388 -10.538 1.00 49.50 242 GLY A N 1
ATOM 1845 C CA . GLY A 1 242 ? 26.749 1.060 -9.639 1.00 49.50 242 GLY A CA 1
ATOM 1846 C C . GLY A 1 242 ? 27.367 0.032 -8.711 1.00 49.50 242 GLY A C 1
ATOM 1847 O O . GLY A 1 242 ? 26.580 -0.778 -8.173 1.00 49.50 242 GLY A O 1
#

Solvent-accessible surface area (backbone atoms only — not comparable to full-atom values): 14839 Å² total; per-residue (Å²): 144,81,77,72,61,65,59,56,53,51,50,72,75,53,73,75,80,64,90,73,67,86,56,91,59,56,65,58,53,52,49,49,60,65,69,69,59,80,82,80,70,86,84,76,78,89,77,88,82,82,88,83,91,78,92,75,92,77,91,77,88,86,86,75,70,66,68,68,64,75,55,68,82,59,43,88,40,81,53,42,30,37,31,36,69,39,76,51,93,77,47,97,44,72,47,82,40,75,35,57,99,48,57,69,60,57,42,46,51,40,24,58,73,36,76,65,87,43,49,79,67,66,58,66,34,47,18,32,43,92,82,18,35,43,37,34,23,44,42,52,93,59,46,28,56,77,66,74,27,45,72,58,86,78,75,77,53,70,71,52,47,29,52,34,52,44,52,53,50,51,49,66,58,45,74,44,30,46,31,41,66,77,53,42,54,51,52,50,53,52,50,30,51,76,46,72,43,70,89,46,45,79,45,68,74,87,73,69,40,91,75,19,51,15,40,44,76,47,78,41,79,88,80,38,33,34,42,41,40,58,31,62,79,56,96,75,48,39,63,87,82,120

Foldseek 3Di:
DPDPVVVVVVCVVDVPPDPPDPPPCVVVVVVCVVVPDPPPDPPDDDDDDDDDDDDDDDPDDDDPPVVVVVPPPQQLCLWKEKEALALEPDGPDIDIDTDDQDSPVVNLVCLCVCVNVHNDDADWFWWQDPNRYTYIHHDDDCSQVVNVTHGDPDGDDLLSVLVSVLVVVLCVVQVQAFDAPVRNVVVNCVSCVVSVLNVAEEAEDPPDDPQQRGWDWDADPNRSYIYIYTHGDDPRHDYPPD

pLDDT: mean 78.05, std 20.16, range [38.66, 97.94]

Sequence (242 aa):
MAEHDLFEKLVAASPVRWLEESRLGDEQLLASLIETSPATSPRVRAHRRHGWVIAGASVTVILLAAFALLRRDAPPKPAHISCYSEAAVDPTHQMELAASDDPLAACRELWVAGAFDNRDVPRLTSCVTNDGIIAVVPGGEQTCAELGWSRWVGTFSEDERNLIAFRAAMQSTFVATCYSQSTAERAVRTLLSEYGLDDWQIATNDDWTNALPCTAGGVDPESKSVTLGARPRTDKDVDPKG

Secondary structure (DSSP, 8-state):
--SSHHHHHHHHH----------TTHHHHHHHHHHT---------------------------SSHHHHTTTTS-SSTTEEEEESSSSSS-S-EEEEE--S-HHHHHHHHHHHTTTS------EEEEE-TTS-EEEEES-TTHHHHTT-EEP-----HHHHHHHHHHHHHHHHHSSB---HHHHHHHHHHHHHHTT-TT-EEEE-S---TTS-EEEEEEETTTTEEEEEEE---TTPBPS--

Mean predicted aligned error: 15.92 Å